Protein AF-A0A1L9C6J4-F1 (afdb_monomer_lite)

Secondary structure (DSSP, 8-state):
---HHHHHHHHHHHSSB-HHHHHHHHHHHHHHTT-PPPPHHHHHHHHHHHHTTTSEEEEEGGGBTT-TT-TT-EEEEE-TT------TTHHHHHHHHT--PPPB-HHHHHHHHHHHHHHHHHHHHHHHHTPPSSPPHHHHHHHHHHHHHHHHHHHHHHHHSSS--HHHHHHHHHHHHHHHHHHH-

Structure (mmCIF, N/CA/C/O backbone):
data_AF-A0A1L9C6J4-F1
#
_entry.id   AF-A0A1L9C6J4-F1
#
loop_
_atom_site.group_PDB
_atom_site.id
_atom_site.type_symbol
_atom_site.label_atom_id
_atom_site.label_alt_id
_atom_site.label_comp_id
_atom_site.label_asym_id
_atom_site.label_entity_id
_atom_site.label_seq_id
_atom_site.pdbx_PDB_ins_code
_atom_site.Cartn_x
_atom_site.Cartn_y
_atom_site.Cartn_z
_atom_site.occupancy
_atom_site.B_iso_or_equiv
_atom_site.auth_seq_id
_atom_site.auth_comp_id
_atom_site.auth_asym_id
_atom_site.auth_atom_id
_atom_site.pdbx_PDB_model_num
ATOM 1 N N . MET A 1 1 ? 14.213 16.978 -9.195 1.00 82.38 1 MET A N 1
ATOM 2 C CA . MET A 1 1 ? 13.751 15.759 -8.505 1.00 82.38 1 MET A CA 1
ATOM 3 C C . MET A 1 1 ? 12.284 15.524 -8.842 1.00 82.38 1 MET A C 1
ATOM 5 O O . MET A 1 1 ? 11.547 16.502 -8.926 1.00 82.38 1 MET A O 1
ATOM 9 N N . ILE A 1 2 ? 11.872 14.273 -9.056 1.00 93.44 2 ILE A N 1
ATOM 10 C CA . ILE A 1 2 ? 10.468 13.928 -9.349 1.00 93.44 2 ILE A CA 1
ATOM 11 C C . ILE A 1 2 ? 9.546 14.173 -8.140 1.00 93.44 2 ILE A C 1
ATOM 13 O O . ILE A 1 2 ? 10.011 14.182 -6.995 1.00 93.44 2 ILE A O 1
ATOM 17 N N . SE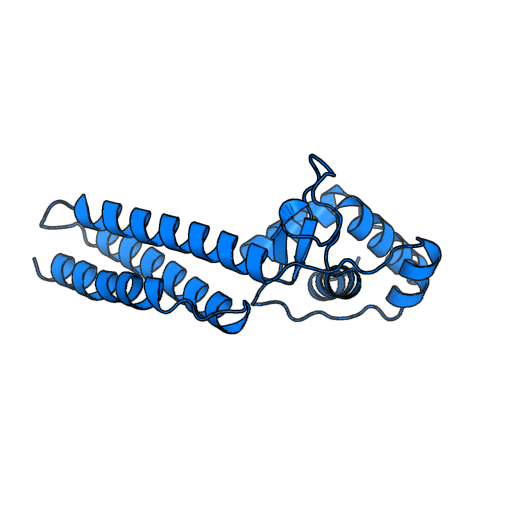R A 1 3 ? 8.249 14.380 -8.380 1.00 95.06 3 SER A N 1
ATOM 18 C CA . SER A 1 3 ? 7.227 14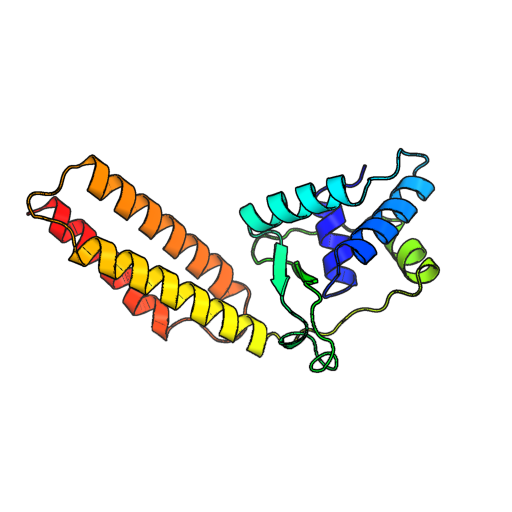.470 -7.321 1.00 95.06 3 SER A CA 1
ATOM 19 C C . SER A 1 3 ? 6.745 13.087 -6.841 1.00 95.06 3 SER A C 1
ATOM 21 O O . SER A 1 3 ? 7.109 12.053 -7.405 1.00 95.06 3 SER A O 1
ATOM 23 N N . ILE A 1 4 ? 5.926 13.044 -5.779 1.00 95.25 4 ILE A N 1
ATOM 24 C CA . ILE A 1 4 ? 5.290 11.790 -5.323 1.00 95.25 4 ILE A CA 1
ATOM 25 C C . ILE A 1 4 ? 4.247 11.326 -6.346 1.00 95.25 4 ILE A C 1
ATOM 27 O O . ILE A 1 4 ? 4.087 10.129 -6.577 1.00 95.25 4 ILE A O 1
ATOM 31 N N . GLU A 1 5 ? 3.555 12.271 -6.970 1.00 96.44 5 GLU A N 1
ATOM 32 C CA . GLU A 1 5 ? 2.566 12.032 -8.011 1.00 96.44 5 GLU A CA 1
ATOM 33 C C . GLU A 1 5 ? 3.237 11.436 -9.260 1.00 96.44 5 GLU A C 1
ATOM 35 O O . GLU A 1 5 ? 2.757 10.436 -9.792 1.00 96.44 5 GLU A O 1
ATOM 40 N N . GLU A 1 6 ? 4.403 11.960 -9.658 1.00 97.44 6 GLU A N 1
ATOM 41 C CA . GLU A 1 6 ? 5.230 11.404 -10.738 1.00 97.44 6 GLU A CA 1
ATOM 42 C C . GLU A 1 6 ? 5.785 10.015 -10.401 1.00 97.44 6 GLU A C 1
ATOM 44 O O . GLU A 1 6 ? 5.754 9.111 -11.237 1.00 97.44 6 GLU A O 1
ATOM 49 N N . LEU A 1 7 ? 6.250 9.812 -9.163 1.00 97.56 7 LEU A N 1
ATOM 50 C CA . LEU A 1 7 ? 6.681 8.500 -8.673 1.00 97.56 7 LEU A CA 1
ATOM 51 C C . LEU A 1 7 ? 5.535 7.477 -8.716 1.00 97.56 7 LEU A C 1
ATOM 53 O O . LEU A 1 7 ? 5.741 6.327 -9.103 1.00 97.56 7 LEU A O 1
ATOM 57 N N . SER A 1 8 ? 4.318 7.906 -8.380 1.00 97.19 8 SER A N 1
ATOM 58 C CA . SER A 1 8 ? 3.117 7.072 -8.476 1.00 97.19 8 SER A CA 1
ATOM 59 C C . SER A 1 8 ? 2.801 6.723 -9.934 1.00 97.19 8 SER A C 1
ATOM 61 O O . SER A 1 8 ? 2.463 5.579 -10.221 1.00 97.19 8 SER A O 1
ATOM 63 N N . GLY A 1 9 ? 2.984 7.659 -10.874 1.00 97.69 9 GLY A N 1
ATOM 64 C CA . GLY A 1 9 ? 2.831 7.393 -12.308 1.00 97.69 9 GLY A CA 1
ATOM 65 C C . GLY A 1 9 ? 3.848 6.395 -12.864 1.00 97.69 9 GLY A C 1
ATOM 66 O O . GLY A 1 9 ? 3.479 5.543 -13.670 1.00 97.69 9 GLY A O 1
ATOM 67 N N . ILE A 1 10 ? 5.104 6.434 -12.399 1.00 97.94 10 ILE A N 1
ATOM 68 C CA . ILE A 1 10 ? 6.114 5.411 -12.732 1.00 97.94 10 ILE A CA 1
ATOM 69 C C . ILE A 1 10 ? 5.611 4.021 -12.319 1.00 97.94 10 ILE A C 1
ATOM 71 O O . ILE A 1 10 ? 5.619 3.083 -13.118 1.00 97.94 10 ILE A O 1
ATOM 75 N N . ILE A 1 11 ? 5.156 3.897 -11.070 1.00 98.06 11 ILE A N 1
ATOM 76 C CA . ILE A 1 11 ? 4.690 2.629 -10.501 1.00 98.06 11 ILE A CA 1
ATOM 77 C C . ILE A 1 11 ? 3.431 2.132 -11.217 1.00 98.06 11 ILE A C 1
ATOM 79 O O . ILE A 1 11 ? 3.337 0.941 -11.503 1.00 98.06 11 ILE A O 1
ATOM 83 N N . ASP A 1 12 ? 2.499 3.021 -11.559 1.00 97.50 12 ASP A N 1
ATOM 84 C CA . ASP A 1 12 ? 1.269 2.658 -12.270 1.00 97.50 12 ASP A CA 1
ATOM 85 C C . ASP A 1 12 ? 1.535 2.059 -13.656 1.00 97.50 12 ASP A C 1
ATOM 87 O O . ASP A 1 12 ? 0.984 1.014 -14.025 1.00 97.50 12 ASP A O 1
ATOM 91 N N . VAL A 1 13 ? 2.435 2.685 -14.424 1.00 97.56 13 VAL A N 1
ATOM 92 C CA . VAL A 1 13 ? 2.795 2.186 -15.758 1.00 97.56 13 VAL A CA 1
ATOM 93 C C . VAL A 1 13 ? 3.482 0.827 -15.656 1.00 97.56 13 VAL A C 1
ATOM 95 O O . VAL A 1 13 ? 3.174 -0.073 -16.439 1.00 97.56 13 VAL A O 1
ATOM 98 N N . LEU A 1 14 ? 4.348 0.646 -14.658 1.00 97.44 14 LEU A N 1
ATOM 99 C CA . LEU A 1 14 ? 4.993 -0.635 -14.375 1.00 97.44 14 LEU A CA 1
ATOM 100 C C . LEU A 1 14 ? 4.041 -1.667 -13.756 1.00 97.44 14 LEU A C 1
ATOM 102 O O . LEU A 1 14 ? 4.359 -2.854 -13.752 1.00 97.44 14 LEU A O 1
ATOM 106 N N . GLY A 1 15 ? 2.882 -1.258 -13.238 1.00 96.88 15 GLY A N 1
ATOM 107 C CA . GLY A 1 15 ? 1.929 -2.089 -12.497 1.00 96.88 15 GLY A CA 1
ATOM 108 C C . GLY A 1 15 ? 2.416 -2.468 -11.095 1.00 96.88 15 GLY A C 1
ATOM 109 O O . GLY A 1 15 ? 1.692 -2.297 -10.121 1.00 96.88 15 GLY A O 1
ATOM 110 N N . ALA A 1 16 ? 3.651 -2.955 -10.989 1.00 96.75 16 ALA A N 1
ATOM 111 C CA . ALA A 1 16 ? 4.370 -3.192 -9.746 1.00 96.75 16 ALA A CA 1
ATOM 112 C C . ALA A 1 16 ? 5.854 -2.918 -9.973 1.00 96.75 16 ALA A C 1
ATOM 114 O O . ALA A 1 16 ? 6.416 -3.401 -10.957 1.00 96.75 16 ALA A O 1
ATOM 115 N N . ALA A 1 17 ? 6.506 -2.195 -9.065 1.00 97.06 17 ALA A N 1
ATOM 116 C CA . ALA A 1 17 ? 7.904 -1.808 -9.230 1.00 97.06 17 ALA A CA 1
ATOM 117 C C . ALA A 1 17 ? 8.719 -2.010 -7.951 1.00 97.06 17 ALA A C 1
ATOM 119 O O . ALA A 1 17 ? 8.265 -1.716 -6.848 1.00 97.06 17 ALA A O 1
ATOM 120 N N . THR A 1 18 ? 9.943 -2.503 -8.103 1.00 96.31 18 THR A N 1
ATOM 121 C CA . THR A 1 18 ? 10.928 -2.537 -7.016 1.00 96.31 18 THR A CA 1
ATOM 122 C C . THR A 1 18 ? 11.524 -1.150 -6.786 1.00 96.31 18 THR A C 1
ATOM 124 O O . THR A 1 18 ? 11.512 -0.297 -7.675 1.00 96.31 18 THR A O 1
ATOM 127 N N . ILE A 1 19 ? 12.130 -0.936 -5.615 1.00 96.88 19 ILE A N 1
ATOM 128 C CA . ILE A 1 19 ? 12.825 0.323 -5.311 1.00 96.88 19 ILE A CA 1
ATOM 129 C C . ILE A 1 19 ? 13.896 0.677 -6.353 1.00 96.88 19 ILE A C 1
ATOM 131 O O . ILE A 1 19 ? 14.039 1.835 -6.748 1.00 96.88 19 ILE A O 1
ATOM 135 N N . HIS A 1 20 ? 14.610 -0.338 -6.835 1.00 96.50 20 HIS A N 1
ATOM 136 C CA . HIS A 1 20 ? 15.667 -0.187 -7.820 1.00 96.50 20 HIS A CA 1
ATOM 137 C C . HIS A 1 20 ? 15.118 0.289 -9.170 1.00 96.50 20 HIS A C 1
ATOM 139 O O . HIS A 1 20 ? 15.630 1.246 -9.739 1.00 96.50 20 HIS A O 1
ATOM 145 N N . GLU A 1 21 ? 14.033 -0.319 -9.653 1.00 97.38 21 GLU A N 1
ATOM 146 C CA . GLU A 1 21 ? 13.401 0.066 -10.922 1.00 97.38 21 GLU A CA 1
ATOM 147 C C . GLU A 1 21 ? 12.833 1.484 -10.877 1.00 97.38 21 GLU A C 1
ATOM 149 O O . GLU A 1 21 ? 13.014 2.247 -11.827 1.00 97.38 21 GLU A O 1
ATOM 154 N N . ILE A 1 22 ? 12.198 1.859 -9.760 1.00 97.75 22 ILE A N 1
ATOM 155 C CA . ILE A 1 22 ? 11.699 3.224 -9.553 1.00 97.75 22 ILE A CA 1
ATOM 156 C C . ILE A 1 22 ? 12.872 4.204 -9.583 1.00 97.75 22 ILE A C 1
ATOM 158 O O . ILE A 1 22 ? 12.794 5.235 -10.245 1.00 97.75 22 ILE A O 1
ATOM 162 N N . THR A 1 23 ? 13.978 3.860 -8.917 1.00 98.06 23 THR A N 1
ATOM 163 C CA . THR A 1 23 ? 15.181 4.695 -8.858 1.00 98.06 23 THR A CA 1
ATOM 164 C C . THR A 1 23 ? 15.805 4.877 -10.234 1.00 98.06 23 THR A C 1
ATOM 166 O O . THR A 1 23 ? 16.018 6.012 -10.646 1.00 98.06 23 THR A O 1
ATOM 169 N N . CYS A 1 24 ? 16.048 3.797 -10.979 1.00 98.06 24 CYS A N 1
ATOM 170 C CA . CYS A 1 24 ? 16.600 3.886 -12.331 1.00 98.06 24 CYS A CA 1
ATOM 171 C C . CYS A 1 24 ? 15.693 4.704 -13.257 1.00 98.06 24 CYS A C 1
ATOM 173 O O . CYS A 1 24 ? 16.176 5.583 -13.965 1.00 98.06 24 CYS A O 1
ATOM 175 N N . THR A 1 25 ? 14.377 4.487 -13.201 1.00 98.19 25 THR A N 1
ATOM 176 C CA . THR A 1 25 ? 13.424 5.248 -14.024 1.00 98.19 25 THR A CA 1
ATOM 177 C C . THR A 1 25 ? 13.424 6.731 -13.650 1.00 98.19 25 THR A C 1
ATOM 179 O O . THR A 1 25 ? 13.480 7.596 -14.524 1.00 98.19 25 THR A O 1
ATOM 182 N N . ALA A 1 26 ? 13.420 7.044 -12.352 1.00 97.88 26 ALA A N 1
ATOM 183 C CA . ALA A 1 26 ? 13.490 8.414 -11.856 1.00 97.88 26 ALA A CA 1
ATOM 184 C C . ALA A 1 26 ? 14.786 9.115 -12.285 1.00 97.88 26 ALA A C 1
ATOM 186 O O . ALA A 1 26 ? 14.744 10.287 -12.654 1.00 97.88 26 ALA A O 1
ATOM 187 N N . GLN A 1 27 ? 15.915 8.399 -12.272 1.00 97.81 27 GLN A N 1
ATOM 188 C CA . GLN A 1 27 ? 17.208 8.910 -12.721 1.00 97.81 27 GLN A CA 1
ATOM 189 C C . GLN A 1 27 ? 17.178 9.286 -14.203 1.00 97.81 27 GLN A C 1
ATOM 191 O O . GLN A 1 27 ? 17.536 10.416 -14.531 1.00 97.81 27 GLN A O 1
ATOM 196 N N . GLU A 1 28 ? 16.676 8.410 -15.077 1.00 97.88 28 GLU A N 1
ATOM 197 C CA . GLU A 1 28 ? 16.535 8.709 -16.511 1.00 97.88 28 GLU A CA 1
ATOM 198 C C . GLU A 1 28 ? 15.643 9.934 -16.765 1.00 97.88 28 GLU A C 1
ATOM 200 O O . GLU A 1 28 ? 16.007 10.819 -17.542 1.00 97.88 28 GLU A O 1
ATOM 205 N N . ILE A 1 29 ? 14.525 10.058 -16.040 1.00 97.56 29 ILE A N 1
ATOM 206 C CA . ILE A 1 29 ? 13.654 11.242 -16.119 1.00 97.56 29 ILE A CA 1
ATOM 207 C C . ILE A 1 29 ? 14.408 12.508 -15.689 1.00 97.56 29 ILE A C 1
ATOM 209 O O . ILE A 1 29 ? 14.351 13.529 -16.374 1.00 97.56 29 ILE A O 1
ATOM 213 N N . THR A 1 30 ? 15.133 12.473 -14.568 1.00 96.38 30 THR A N 1
ATOM 214 C CA . THR A 1 30 ? 15.898 13.643 -14.105 1.00 96.38 30 THR A CA 1
ATOM 215 C C . THR A 1 30 ? 17.061 13.999 -15.027 1.00 96.38 30 THR A C 1
ATOM 217 O O . THR A 1 30 ? 17.304 15.185 -15.243 1.00 96.38 30 THR A O 1
ATOM 220 N N . TYR A 1 31 ? 17.720 13.014 -15.645 1.00 95.69 31 TYR A N 1
ATOM 221 C CA . TYR A 1 31 ? 18.760 13.263 -16.642 1.00 95.69 31 TYR A CA 1
ATOM 222 C C . TYR A 1 31 ? 18.197 13.945 -17.888 1.00 95.69 31 TYR A C 1
ATOM 224 O O . TYR A 1 31 ? 18.791 14.904 -18.378 1.00 95.69 31 TYR A O 1
ATOM 232 N N . ALA A 1 32 ? 17.029 13.515 -18.372 1.00 95.62 32 ALA A N 1
ATOM 233 C CA . ALA A 1 32 ? 16.353 14.162 -19.495 1.00 95.62 32 ALA A CA 1
ATOM 234 C C . ALA A 1 32 ? 15.965 15.626 -19.198 1.00 95.62 32 ALA A C 1
ATOM 236 O O . ALA A 1 32 ? 15.870 16.444 -20.116 1.00 95.62 32 ALA A O 1
ATOM 237 N N . ARG A 1 33 ? 15.793 15.968 -17.915 1.00 95.94 33 ARG A N 1
ATOM 238 C CA . ARG A 1 33 ? 15.471 17.316 -17.422 1.00 95.94 33 ARG A CA 1
ATOM 239 C C . ARG A 1 33 ? 16.695 18.172 -17.074 1.00 95.94 33 ARG A C 1
ATOM 241 O O . ARG A 1 33 ? 16.502 19.317 -16.671 1.00 95.94 33 ARG A O 1
ATOM 248 N N . ASP A 1 34 ? 17.915 17.653 -17.244 1.00 94.25 34 ASP A N 1
ATOM 249 C CA . ASP A 1 34 ? 19.171 18.300 -16.819 1.00 94.25 34 ASP A CA 1
ATOM 250 C C . ASP A 1 34 ? 19.155 18.684 -15.321 1.00 94.25 34 ASP A C 1
ATOM 252 O O . ASP A 1 34 ? 19.569 19.773 -14.923 1.00 94.25 34 ASP A O 1
ATOM 256 N N . ASP A 1 35 ? 18.611 17.788 -14.489 1.00 94.38 35 ASP A N 1
ATOM 257 C CA . ASP A 1 35 ? 18.441 17.958 -13.041 1.00 94.38 35 ASP A CA 1
ATOM 258 C C . ASP A 1 35 ? 19.257 16.916 -12.249 1.00 94.38 35 ASP A C 1
ATOM 260 O O . ASP A 1 35 ? 19.759 15.935 -12.801 1.00 94.38 35 ASP A O 1
ATOM 264 N N . GLU A 1 36 ? 19.402 17.121 -10.937 1.00 94.25 36 GLU A N 1
ATOM 265 C CA . GLU A 1 36 ? 20.138 16.204 -10.065 1.00 94.25 36 GLU A CA 1
ATOM 266 C C . GLU A 1 36 ? 19.382 14.868 -9.902 1.00 94.25 36 GLU A C 1
ATOM 268 O O . GLU A 1 36 ? 18.212 14.866 -9.488 1.00 94.25 36 GLU A O 1
ATOM 273 N N . PRO A 1 37 ? 20.026 13.725 -10.216 1.00 95.06 37 PRO A N 1
ATOM 274 C CA . PRO A 1 37 ? 19.399 12.417 -10.106 1.00 95.06 37 PRO A CA 1
ATOM 275 C C . PRO A 1 37 ? 19.197 12.006 -8.641 1.00 95.06 37 PRO A C 1
ATOM 277 O O . PRO A 1 37 ? 20.122 12.148 -7.837 1.00 95.06 37 PRO A O 1
ATOM 280 N N . PRO A 1 38 ? 18.027 11.449 -8.277 1.00 96.50 38 PRO A N 1
ATOM 281 C CA . PRO A 1 38 ? 17.781 10.988 -6.920 1.00 96.50 38 PRO A CA 1
ATOM 282 C C . PRO A 1 38 ? 18.612 9.741 -6.604 1.00 96.50 38 PRO A C 1
ATOM 284 O O . PRO A 1 38 ? 18.917 8.914 -7.475 1.00 96.50 38 PRO A O 1
ATOM 287 N N . THR A 1 39 ? 18.945 9.583 -5.327 1.00 97.12 39 THR A N 1
ATOM 288 C CA . THR A 1 39 ? 19.520 8.338 -4.815 1.00 97.12 39 THR A CA 1
ATOM 289 C C . THR A 1 39 ? 18.422 7.329 -4.482 1.00 97.12 39 THR A C 1
ATOM 291 O O . THR A 1 39 ? 17.257 7.685 -4.305 1.00 97.12 39 THR A O 1
ATOM 294 N N . GLU A 1 40 ? 18.793 6.057 -4.334 1.00 96.88 40 GLU A N 1
ATOM 295 C CA . GLU A 1 40 ? 17.859 5.014 -3.887 1.00 96.88 40 GLU A CA 1
ATOM 296 C C . GLU A 1 40 ? 17.283 5.318 -2.490 1.00 96.88 40 GLU A C 1
ATOM 298 O O . GLU A 1 40 ? 16.117 5.041 -2.222 1.00 96.88 40 GLU A O 1
ATOM 303 N N . GLU A 1 41 ? 18.066 5.960 -1.614 1.00 97.44 41 GLU A N 1
ATOM 304 C CA . GLU A 1 41 ? 17.607 6.384 -0.286 1.00 97.44 41 GLU A CA 1
ATOM 305 C C . GLU A 1 41 ? 16.536 7.485 -0.372 1.00 97.44 41 GLU A C 1
ATOM 307 O O . GLU A 1 41 ? 15.581 7.481 0.409 1.00 97.44 41 GLU A O 1
ATOM 312 N N . ASP A 1 42 ? 16.664 8.414 -1.324 1.00 97.12 42 ASP A N 1
ATOM 313 C CA . ASP A 1 42 ? 15.662 9.462 -1.546 1.00 97.12 42 A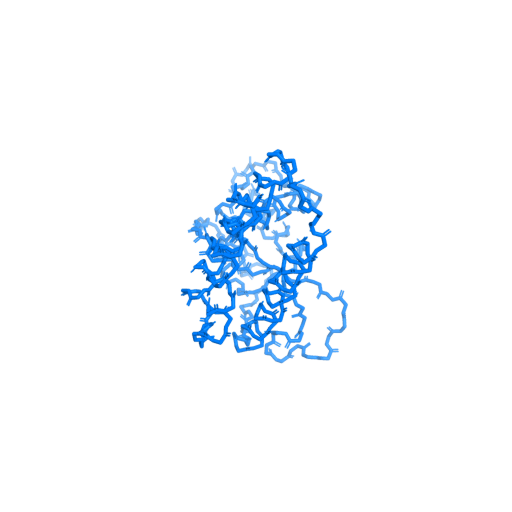SP A CA 1
ATOM 314 C C . ASP A 1 42 ? 14.339 8.856 -2.020 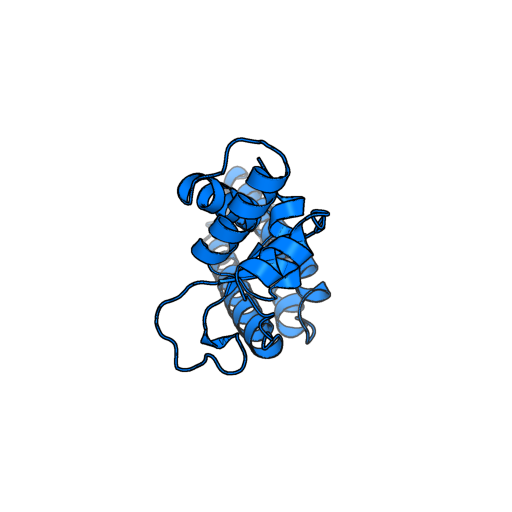1.00 97.12 42 ASP A C 1
ATOM 316 O O . ASP A 1 42 ? 13.280 9.167 -1.468 1.00 97.12 42 ASP A O 1
ATOM 320 N N . ILE A 1 43 ? 14.404 7.933 -2.985 1.00 97.88 43 ILE A N 1
ATOM 321 C CA . ILE A 1 43 ? 13.228 7.223 -3.499 1.00 97.88 43 ILE A CA 1
ATOM 322 C C . ILE A 1 43 ? 12.587 6.371 -2.403 1.00 97.88 43 ILE A C 1
ATOM 324 O O . ILE A 1 43 ? 11.365 6.386 -2.267 1.00 97.88 43 ILE A O 1
ATOM 328 N N . LEU A 1 44 ? 13.378 5.694 -1.564 1.00 96.69 44 LEU A N 1
ATOM 329 C CA . LEU A 1 44 ? 12.840 4.876 -0.476 1.00 96.69 44 LEU A CA 1
ATOM 330 C C . LEU A 1 44 ? 12.033 5.733 0.503 1.00 96.69 44 LEU A C 1
ATOM 332 O O . LEU A 1 44 ? 10.897 5.390 0.825 1.00 96.69 44 LEU A O 1
ATOM 336 N N . LYS A 1 45 ? 12.562 6.896 0.899 1.00 96.94 45 LYS A N 1
ATOM 337 C CA . LYS A 1 45 ? 11.842 7.852 1.756 1.00 96.94 45 LYS A CA 1
ATOM 338 C C . LYS A 1 45 ? 10.563 8.370 1.099 1.00 96.94 45 LYS A C 1
ATOM 340 O O . LYS A 1 45 ? 9.563 8.586 1.788 1.00 96.94 45 LYS A O 1
ATOM 345 N N . MET A 1 46 ? 10.577 8.593 -0.217 1.00 97.00 46 MET A N 1
ATOM 346 C CA . MET A 1 46 ? 9.376 8.986 -0.959 1.00 97.00 46 MET A CA 1
ATOM 347 C C . MET A 1 46 ? 8.322 7.878 -0.940 1.00 97.00 46 MET A C 1
ATOM 349 O O . MET A 1 46 ? 7.165 8.165 -0.631 1.00 97.00 46 MET A O 1
ATOM 353 N N . CYS A 1 47 ? 8.720 6.628 -1.187 1.00 97.00 47 CYS A N 1
ATOM 354 C CA . CYS A 1 47 ? 7.830 5.474 -1.124 1.00 97.00 47 CYS A CA 1
ATOM 355 C C . CYS A 1 47 ? 7.256 5.269 0.284 1.00 97.00 47 CYS A C 1
ATOM 357 O O . CYS A 1 47 ? 6.047 5.125 0.428 1.00 97.00 47 CYS A O 1
ATOM 359 N N . GLU A 1 48 ? 8.077 5.335 1.335 1.00 95.81 48 GLU A N 1
ATOM 360 C CA . GLU A 1 48 ? 7.619 5.221 2.729 1.00 95.81 48 GLU A CA 1
ATOM 361 C C . GLU A 1 48 ? 6.576 6.292 3.079 1.00 95.81 48 GLU A C 1
ATOM 363 O O . GLU A 1 48 ? 5.531 5.993 3.662 1.00 95.81 48 GLU A O 1
ATOM 368 N N . LYS A 1 49 ? 6.825 7.543 2.670 1.00 95.12 49 LYS A N 1
ATOM 369 C CA . LYS A 1 49 ? 5.890 8.658 2.864 1.00 95.12 49 LYS A CA 1
ATOM 370 C C . LYS A 1 49 ? 4.599 8.491 2.057 1.00 95.12 49 LYS A C 1
ATOM 372 O O . LYS A 1 49 ? 3.536 8.919 2.508 1.00 95.12 49 LYS A O 1
ATOM 377 N N . ALA A 1 50 ? 4.679 7.916 0.862 1.00 95.44 50 ALA A N 1
ATOM 378 C CA . ALA A 1 50 ? 3.511 7.634 0.037 1.00 95.44 50 ALA A CA 1
ATOM 379 C C . ALA A 1 50 ? 2.681 6.479 0.628 1.00 95.44 50 ALA A C 1
ATOM 381 O O . ALA A 1 50 ? 1.461 6.601 0.732 1.00 95.44 50 ALA A O 1
ATOM 382 N N . CYS A 1 51 ? 3.330 5.427 1.136 1.00 94.25 51 CYS A N 1
ATOM 383 C CA . CYS A 1 51 ? 2.683 4.329 1.855 1.00 94.25 51 CYS A CA 1
ATOM 384 C C . CYS A 1 51 ? 1.982 4.800 3.135 1.00 94.25 51 CYS A C 1
ATOM 386 O O . CYS A 1 51 ? 0.866 4.373 3.416 1.00 94.25 51 CYS A O 1
ATOM 388 N N . SER A 1 52 ? 2.576 5.727 3.898 1.00 90.81 52 SER A N 1
ATOM 389 C CA . SER A 1 52 ? 1.928 6.266 5.107 1.00 90.81 52 SER A CA 1
ATOM 390 C C . SER A 1 52 ? 0.665 7.085 4.816 1.00 90.81 52 SER A C 1
ATOM 392 O O . SER A 1 52 ? -0.064 7.431 5.740 1.00 90.81 52 SER A O 1
ATOM 394 N N . ARG A 1 53 ? 0.447 7.455 3.551 1.00 88.88 53 ARG A N 1
ATOM 395 C CA . ARG A 1 53 ? -0.710 8.218 3.067 1.00 88.88 53 ARG A CA 1
ATOM 396 C C . ARG A 1 53 ? -1.581 7.403 2.108 1.00 88.88 53 ARG A C 1
ATOM 398 O O . ARG A 1 53 ? -2.366 8.002 1.392 1.00 88.88 53 ARG A O 1
ATOM 405 N N . HIS A 1 54 ? -1.379 6.085 2.038 1.00 89.38 54 HIS A N 1
ATOM 406 C CA . HIS A 1 54 ? -2.107 5.174 1.148 1.00 89.38 54 HIS A CA 1
ATOM 407 C C . HIS A 1 54 ? -2.062 5.536 -0.350 1.00 89.38 54 HIS A C 1
ATOM 409 O O . HIS A 1 54 ? -2.875 5.060 -1.138 1.00 89.38 54 HIS A O 1
ATOM 415 N N . PHE A 1 55 ? -1.066 6.323 -0.775 1.00 93.81 55 PHE A N 1
ATOM 416 C CA . PHE A 1 55 ? -0.800 6.586 -2.195 1.00 93.81 55 PHE A CA 1
ATOM 417 C C . PHE A 1 55 ? -0.108 5.398 -2.857 1.00 93.81 55 PHE A C 1
ATOM 419 O O . PHE A 1 55 ? -0.260 5.175 -4.052 1.00 93.81 55 PHE A O 1
ATOM 426 N N . LEU A 1 56 ? 0.648 4.631 -2.076 1.00 96.06 56 LEU A N 1
ATOM 427 C CA . LEU A 1 56 ? 1.265 3.384 -2.498 1.00 96.06 56 LEU A CA 1
ATOM 428 C C . LEU A 1 56 ? 0.958 2.293 -1.491 1.00 96.06 56 LEU A C 1
ATOM 430 O O . LEU A 1 56 ? 0.712 2.556 -0.314 1.00 96.06 56 LEU A O 1
ATOM 434 N N . GLU A 1 57 ? 1.045 1.060 -1.957 1.00 94.69 57 GLU A N 1
ATOM 435 C CA . GLU A 1 57 ? 0.980 -0.121 -1.118 1.00 94.69 57 GLU A CA 1
ATOM 436 C C . GLU A 1 57 ? 2.093 -1.097 -1.487 1.00 94.69 57 GLU A C 1
ATOM 438 O O . GLU A 1 57 ? 2.535 -1.169 -2.632 1.00 94.69 57 GLU A O 1
ATOM 443 N N . ASN A 1 58 ? 2.533 -1.875 -0.500 1.00 94.56 58 ASN A N 1
ATOM 444 C CA . ASN A 1 58 ? 3.535 -2.913 -0.713 1.00 94.56 58 ASN A CA 1
ATOM 445 C C . ASN A 1 58 ? 2.861 -4.232 -1.069 1.00 94.56 58 ASN A C 1
ATOM 447 O O . ASN A 1 58 ? 1.940 -4.659 -0.369 1.00 94.56 58 ASN A O 1
ATOM 451 N N . VAL A 1 59 ? 3.385 -4.935 -2.064 1.00 93.56 59 VAL A N 1
ATOM 452 C CA . VAL A 1 59 ? 3.046 -6.320 -2.400 1.00 93.56 59 VAL A CA 1
ATOM 453 C C . VAL A 1 59 ? 4.304 -7.175 -2.484 1.00 93.56 59 VAL A C 1
ATOM 455 O O . VAL A 1 59 ? 5.427 -6.670 -2.488 1.00 93.56 59 VAL A O 1
ATOM 458 N N . THR A 1 60 ? 4.122 -8.487 -2.488 1.00 92.69 60 THR A N 1
ATOM 459 C CA . THR A 1 60 ? 5.197 -9.443 -2.735 1.00 92.69 60 THR A CA 1
ATOM 460 C C . THR A 1 60 ? 5.021 -10.059 -4.120 1.00 92.69 60 THR A C 1
ATOM 462 O O . THR A 1 60 ? 4.049 -9.797 -4.830 1.00 92.69 60 THR A O 1
ATOM 465 N N . CYS A 1 61 ? 5.968 -10.901 -4.512 1.00 92.56 61 CYS A N 1
ATOM 466 C CA . CYS A 1 61 ? 5.887 -11.680 -5.739 1.00 92.56 61 CYS A CA 1
ATOM 467 C C . CYS A 1 61 ? 4.646 -12.592 -5.806 1.00 92.56 61 CYS A C 1
ATOM 469 O O . CYS A 1 61 ? 4.197 -12.917 -6.902 1.00 92.56 61 CYS A O 1
ATOM 471 N N . GLU A 1 62 ? 4.066 -12.987 -4.664 1.00 92.19 62 GLU A N 1
ATOM 472 C CA . GLU A 1 62 ? 2.888 -13.860 -4.625 1.00 92.19 62 GLU A CA 1
ATOM 473 C C . GLU A 1 62 ? 1.657 -13.205 -5.266 1.00 92.19 62 GLU A C 1
ATOM 475 O O . GLU A 1 62 ? 0.806 -13.909 -5.820 1.00 92.19 62 GLU A O 1
ATOM 480 N N . GLU A 1 63 ? 1.565 -11.874 -5.205 1.00 93.38 63 GLU A N 1
ATOM 481 C CA . GLU A 1 63 ? 0.482 -11.071 -5.776 1.00 93.38 63 GLU A CA 1
ATOM 482 C C . GLU A 1 63 ? 0.734 -10.632 -7.230 1.00 93.38 63 GLU A C 1
ATOM 484 O O . GLU A 1 63 ? -0.110 -9.954 -7.815 1.00 93.38 63 GLU A O 1
ATOM 489 N N . ILE A 1 64 ? 1.859 -11.024 -7.831 1.00 94.25 64 ILE A N 1
ATOM 490 C CA . ILE A 1 64 ? 2.208 -10.694 -9.216 1.00 94.25 64 ILE A CA 1
ATOM 491 C C . ILE A 1 64 ? 2.114 -11.959 -10.073 1.00 94.25 64 ILE A C 1
ATOM 493 O O . ILE A 1 64 ? 2.724 -12.987 -9.770 1.00 94.25 64 ILE A O 1
ATOM 497 N N . ILE A 1 65 ? 1.352 -11.887 -11.163 1.00 93.44 65 ILE A N 1
ATOM 498 C CA . ILE A 1 65 ? 1.105 -13.030 -12.045 1.00 93.44 65 ILE A CA 1
ATOM 499 C C . ILE A 1 65 ? 2.417 -13.470 -12.705 1.00 93.44 65 ILE A C 1
ATOM 501 O O . ILE A 1 65 ? 3.108 -12.677 -13.343 1.00 93.44 65 ILE A O 1
ATOM 505 N N . GLY A 1 66 ? 2.752 -14.757 -12.566 1.00 91.00 66 GLY A N 1
ATOM 506 C CA . GLY A 1 66 ? 3.942 -15.352 -13.180 1.00 91.00 66 GLY A CA 1
ATOM 507 C C . GLY A 1 66 ? 5.247 -15.129 -12.411 1.00 91.00 66 GLY A C 1
ATOM 508 O O . GLY A 1 66 ? 6.309 -15.511 -12.909 1.00 91.00 66 GLY A O 1
ATOM 509 N N . MET A 1 67 ? 5.192 -14.541 -11.211 1.00 89.06 67 MET A N 1
ATOM 510 C CA . MET A 1 67 ? 6.359 -14.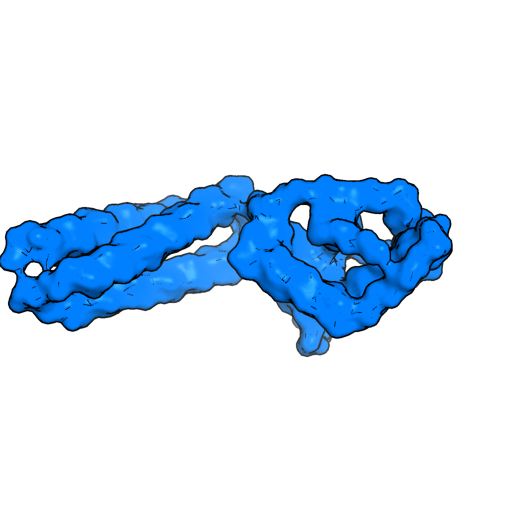305 -10.351 1.00 89.06 67 MET A CA 1
ATOM 511 C C . MET A 1 67 ? 6.341 -15.129 -9.056 1.00 89.06 67 MET A C 1
ATOM 513 O O . MET A 1 67 ? 7.173 -14.914 -8.179 1.00 89.06 67 MET A O 1
ATOM 517 N N . GLU A 1 68 ? 5.464 -16.128 -8.931 1.00 79.25 68 GLU A N 1
ATOM 518 C CA . GLU A 1 68 ? 5.199 -16.822 -7.660 1.00 79.25 68 GLU A CA 1
ATOM 519 C C . GLU A 1 68 ? 6.410 -17.590 -7.092 1.00 79.25 68 GLU A C 1
ATOM 521 O O . GLU A 1 68 ? 6.412 -17.965 -5.925 1.00 79.25 68 GLU A O 1
ATOM 526 N N . ASN A 1 69 ? 7.445 -17.833 -7.904 1.00 74.81 69 ASN A N 1
ATOM 527 C CA . ASN A 1 69 ? 8.671 -18.534 -7.501 1.00 74.81 69 ASN A CA 1
ATOM 528 C C . ASN A 1 69 ? 9.875 -17.593 -7.297 1.00 74.81 69 ASN A C 1
ATOM 530 O O . ASN A 1 69 ? 11.003 -18.061 -7.127 1.00 74.81 69 ASN A O 1
ATOM 534 N N . THR A 1 70 ? 9.674 -16.277 -7.373 1.00 76.50 70 THR A N 1
ATOM 535 C CA . THR A 1 70 ? 10.737 -15.279 -7.218 1.00 76.50 70 THR A CA 1
ATOM 536 C C . THR A 1 70 ? 10.814 -14.838 -5.761 1.00 76.50 70 THR A C 1
ATOM 538 O O . THR A 1 70 ? 10.061 -13.976 -5.330 1.00 76.50 70 THR A O 1
ATOM 541 N N . GLU A 1 71 ? 11.704 -15.432 -4.970 1.00 72.50 71 GLU A N 1
ATOM 542 C CA . GLU A 1 71 ? 11.794 -15.110 -3.541 1.00 72.50 71 GLU A CA 1
ATOM 543 C C . GLU A 1 71 ? 12.376 -13.709 -3.270 1.00 72.50 71 GLU A C 1
ATOM 545 O O . GLU A 1 71 ? 13.357 -13.290 -3.884 1.00 72.50 71 GLU A O 1
ATOM 550 N N . GLY A 1 72 ? 11.817 -13.028 -2.263 1.00 71.50 72 GLY A N 1
ATOM 551 C CA . GLY A 1 72 ? 12.533 -12.014 -1.479 1.00 71.50 72 GLY A CA 1
ATOM 552 C C . GLY A 1 72 ? 12.476 -10.563 -1.961 1.00 71.50 72 GLY A C 1
ATOM 553 O O . GLY A 1 72 ? 13.077 -9.715 -1.306 1.00 71.50 72 GLY A O 1
ATOM 554 N N . ALA A 1 73 ? 11.771 -10.255 -3.050 1.00 81.25 73 ALA A N 1
ATOM 555 C CA . ALA A 1 73 ? 11.591 -8.875 -3.503 1.00 81.25 73 ALA A CA 1
ATOM 556 C C . ALA A 1 73 ? 10.262 -8.279 -3.006 1.00 81.25 73 ALA A C 1
ATOM 558 O O . ALA A 1 73 ? 9.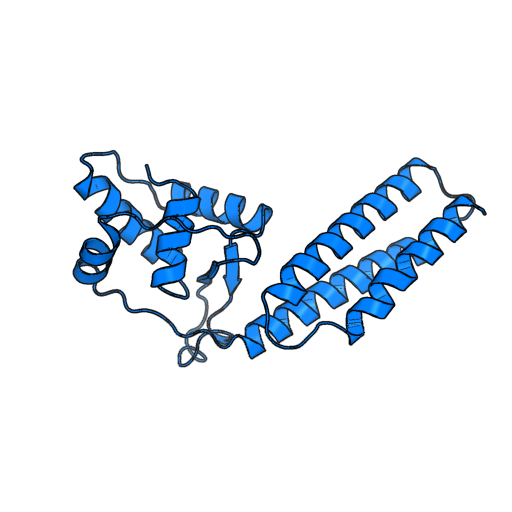200 -8.891 -3.147 1.00 81.25 73 ALA A O 1
ATOM 559 N N . GLU A 1 74 ? 10.335 -7.070 -2.450 1.00 91.12 74 GLU A N 1
ATOM 560 C CA . GLU A 1 74 ? 9.171 -6.221 -2.198 1.00 91.12 74 GLU A CA 1
ATOM 561 C C . GLU A 1 74 ? 8.916 -5.322 -3.408 1.00 91.12 74 GLU A C 1
ATOM 563 O O . GLU A 1 74 ? 9.847 -4.794 -4.026 1.00 91.12 74 GLU A O 1
ATOM 568 N N . TYR A 1 75 ? 7.639 -5.152 -3.732 1.00 95.94 75 TYR A N 1
ATOM 569 C CA . TYR A 1 75 ? 7.183 -4.320 -4.833 1.00 95.94 75 TYR A CA 1
ATOM 570 C C . TYR A 1 75 ? 6.214 -3.269 -4.312 1.00 95.94 75 TYR A C 1
ATOM 572 O O . TYR A 1 75 ? 5.386 -3.551 -3.448 1.00 95.94 75 TYR A O 1
ATOM 580 N N . PHE A 1 76 ? 6.280 -2.080 -4.890 1.00 97.56 76 PHE A N 1
ATOM 581 C CA . PHE A 1 76 ? 5.296 -1.030 -4.699 1.00 97.56 76 PHE A CA 1
ATOM 582 C C . PHE A 1 76 ? 4.260 -1.097 -5.817 1.00 97.56 76 PHE A C 1
ATOM 584 O O . PHE A 1 76 ? 4.608 -1.315 -6.980 1.00 97.56 76 PHE A O 1
ATOM 591 N N . ILE A 1 77 ? 3.000 -0.892 -5.453 1.00 96.94 77 ILE A N 1
ATOM 592 C CA . ILE A 1 77 ? 1.862 -0.711 -6.358 1.00 96.94 77 ILE A CA 1
ATOM 593 C C . ILE A 1 77 ? 1.150 0.592 -6.003 1.00 96.94 77 ILE A C 1
ATOM 595 O O . ILE A 1 77 ? 1.345 1.125 -4.906 1.00 96.94 77 ILE A O 1
ATOM 599 N N . LEU A 1 78 ? 0.300 1.090 -6.901 1.00 95.75 78 LEU A N 1
ATOM 600 C CA . LEU A 1 78 ? -0.602 2.187 -6.557 1.00 95.75 78 LEU A CA 1
ATOM 601 C C . LEU A 1 78 ? -1.509 1.795 -5.391 1.00 95.75 78 LEU A C 1
ATOM 603 O O . LEU A 1 78 ? -2.054 0.696 -5.377 1.00 95.75 78 LEU A O 1
ATOM 607 N N . GLY A 1 79 ? -1.674 2.703 -4.436 1.00 93.75 79 GLY A N 1
ATOM 608 C CA . GLY A 1 79 ? -2.645 2.578 -3.354 1.00 93.75 79 GLY A CA 1
ATOM 609 C C . GLY A 1 79 ? -4.000 3.210 -3.703 1.00 93.75 79 GLY A C 1
ATOM 610 O O . GLY A 1 79 ? -4.145 3.818 -4.767 1.00 93.75 79 GLY A O 1
ATOM 611 N N . PRO A 1 80 ? -4.996 3.079 -2.810 1.00 90.75 80 PRO A N 1
ATOM 612 C CA . PRO A 1 80 ? -6.356 3.574 -3.037 1.00 90.75 80 PRO A CA 1
ATOM 613 C C . PRO A 1 80 ? -6.453 5.102 -3.175 1.00 90.75 80 PRO A C 1
ATOM 615 O O . PRO A 1 80 ? -7.285 5.588 -3.936 1.00 90.75 80 PRO A O 1
ATOM 618 N N . ASP A 1 81 ? -5.566 5.853 -2.517 1.00 91.12 81 ASP A N 1
ATOM 619 C CA . ASP A 1 81 ? -5.581 7.324 -2.520 1.00 91.12 81 ASP A CA 1
ATOM 620 C C . ASP A 1 81 ? -4.668 7.936 -3.592 1.00 91.12 81 ASP A C 1
ATOM 622 O O . ASP A 1 81 ? -4.391 9.141 -3.594 1.00 91.12 81 ASP A O 1
ATOM 626 N N . ALA A 1 82 ? -4.145 7.113 -4.501 1.00 92.00 82 ALA A N 1
ATOM 627 C CA . ALA A 1 82 ? -3.208 7.570 -5.509 1.00 92.00 82 ALA A CA 1
ATOM 628 C C . ALA A 1 82 ? -3.865 8.476 -6.559 1.00 92.00 82 ALA A C 1
ATOM 630 O O . ALA A 1 82 ? -4.917 8.165 -7.120 1.00 92.00 82 ALA A O 1
ATOM 631 N N . PHE A 1 83 ? -3.167 9.554 -6.917 1.00 92.62 83 PHE A N 1
ATOM 632 C CA . PHE A 1 83 ? -3.486 10.373 -8.085 1.00 92.62 83 PHE A CA 1
ATOM 633 C C . PHE A 1 83 ? -2.215 10.559 -8.929 1.00 92.62 83 PHE A C 1
ATOM 635 O O . PHE A 1 83 ? -1.483 11.531 -8.735 1.00 92.62 83 PHE A O 1
ATOM 642 N N . PRO A 1 84 ? -1.878 9.581 -9.790 1.00 96.25 84 PRO A N 1
ATOM 643 C CA . PRO A 1 84 ? -0.612 9.580 -10.511 1.00 96.25 84 PRO A CA 1
ATOM 644 C C . PRO A 1 84 ? -0.531 10.716 -11.537 1.00 96.25 84 PRO A C 1
ATOM 646 O O . PRO A 1 84 ? -1.477 10.982 -12.282 1.00 96.25 84 PRO A O 1
ATOM 649 N N . GLU A 1 85 ? 0.645 11.331 -11.618 1.00 97.50 85 GLU A N 1
ATOM 650 C CA . GLU A 1 85 ? 1.058 12.179 -12.733 1.00 97.50 85 GLU A CA 1
ATOM 651 C C . GLU A 1 85 ? 2.083 11.413 -13.568 1.00 97.50 85 GLU A C 1
ATOM 653 O O . GLU A 1 85 ? 2.935 10.717 -13.028 1.00 97.50 85 GLU A O 1
ATOM 658 N N . TYR A 1 86 ? 2.010 11.518 -14.893 1.00 97.19 86 TYR A N 1
ATOM 659 C CA . TYR A 1 86 ? 2.920 10.793 -15.781 1.00 97.19 86 TYR A CA 1
ATOM 660 C C . TYR A 1 86 ? 3.959 11.766 -16.342 1.00 97.19 86 TYR A C 1
ATOM 662 O O . TYR A 1 86 ? 3.587 12.639 -17.135 1.00 97.19 86 TYR A O 1
ATOM 670 N N . PRO A 1 87 ? 5.245 11.630 -15.962 1.00 96.19 87 PRO A N 1
ATOM 671 C CA . PRO A 1 87 ? 6.335 12.381 -16.570 1.00 96.19 87 PRO A CA 1
ATOM 672 C C . PRO A 1 87 ? 6.296 12.261 -18.093 1.00 96.19 87 PRO A C 1
ATOM 674 O O . PRO A 1 87 ? 6.091 11.171 -18.630 1.00 96.19 87 PRO A O 1
ATOM 677 N N . GLN A 1 88 ? 6.529 13.367 -18.801 1.00 96.31 88 GLN A N 1
ATOM 678 C CA . GLN A 1 88 ? 6.541 13.360 -20.267 1.00 96.31 88 GLN A CA 1
ATOM 679 C C . GLN A 1 88 ? 7.608 12.400 -20.820 1.00 96.31 88 GLN A C 1
ATOM 681 O O . GLN A 1 88 ? 7.421 11.800 -21.875 1.00 96.31 88 GLN A O 1
ATOM 686 N N . GLU A 1 89 ? 8.705 12.244 -20.085 1.00 97.12 89 GLU A N 1
ATOM 687 C CA . GLU A 1 89 ? 9.872 11.435 -20.422 1.00 97.12 89 GLU A CA 1
ATOM 688 C C . GLU A 1 89 ? 9.704 9.952 -20.050 1.00 97.12 89 GLU A C 1
ATOM 690 O O . GLU A 1 89 ? 10.558 9.136 -20.389 1.00 97.12 89 GLU A O 1
ATOM 695 N N . LEU A 1 90 ? 8.613 9.585 -19.360 1.00 97.19 90 LEU A N 1
ATOM 696 C CA . LEU A 1 90 ? 8.443 8.253 -18.776 1.00 97.19 90 LEU A CA 1
ATOM 697 C C . LEU A 1 90 ? 8.510 7.140 -19.826 1.00 97.19 90 LEU A C 1
ATOM 699 O O . LEU A 1 90 ? 9.189 6.144 -19.608 1.00 97.19 90 LEU A O 1
ATOM 703 N N . SER A 1 91 ? 7.834 7.308 -20.966 1.00 96.38 91 SER A N 1
ATOM 704 C CA . SER A 1 91 ? 7.818 6.281 -22.018 1.00 96.38 91 SER A CA 1
ATOM 705 C C . SER A 1 91 ? 9.227 5.981 -22.533 1.00 96.38 91 SER A C 1
ATOM 707 O O . SER A 1 91 ? 9.614 4.820 -22.611 1.00 96.38 91 SER A O 1
ATOM 709 N N . ASP A 1 92 ? 10.005 7.025 -22.829 1.00 97.19 92 ASP A N 1
ATOM 710 C CA . ASP A 1 92 ? 11.364 6.881 -23.357 1.00 97.19 92 ASP A CA 1
ATOM 711 C C . ASP A 1 92 ? 12.309 6.278 -22.303 1.00 97.19 92 ASP A C 1
ATOM 713 O O . ASP A 1 92 ? 13.157 5.446 -22.628 1.00 97.19 92 ASP A O 1
ATOM 717 N N . ALA A 1 93 ? 12.143 6.661 -21.030 1.00 97.25 93 ALA A N 1
ATOM 718 C CA . ALA A 1 93 ? 12.911 6.109 -19.916 1.00 97.25 93 ALA A CA 1
ATOM 719 C C . ALA A 1 93 ? 12.660 4.601 -19.737 1.00 97.25 93 ALA A C 1
ATOM 721 O O . ALA A 1 93 ? 13.608 3.827 -19.592 1.00 97.25 93 ALA A O 1
ATOM 722 N N . LEU A 1 94 ? 11.396 4.167 -19.786 1.00 96.75 94 LEU A N 1
ATOM 723 C CA . LEU A 1 94 ? 11.035 2.752 -19.662 1.00 96.75 94 LEU A CA 1
ATOM 724 C C . LEU A 1 94 ? 11.569 1.918 -20.832 1.00 96.75 94 LEU A C 1
ATOM 726 O O . LEU A 1 94 ? 12.134 0.846 -20.602 1.00 96.75 94 LEU A O 1
ATOM 730 N N . ASP A 1 95 ? 11.461 2.433 -22.060 1.00 96.12 95 ASP A N 1
ATOM 731 C CA . ASP A 1 95 ? 12.000 1.781 -23.258 1.00 96.12 95 ASP A CA 1
ATOM 732 C C . ASP A 1 95 ? 13.527 1.627 -23.180 1.00 96.12 95 ASP A C 1
ATOM 734 O O . ASP A 1 95 ? 14.071 0.579 -23.536 1.00 96.12 95 ASP A O 1
ATOM 738 N N . MET A 1 96 ? 14.233 2.647 -22.680 1.00 96.38 96 MET A N 1
ATOM 739 C CA . MET A 1 96 ? 15.689 2.605 -22.518 1.00 96.38 96 MET A CA 1
ATOM 740 C C . MET A 1 96 ? 16.131 1.561 -21.487 1.00 96.38 96 MET A C 1
ATOM 742 O O . MET A 1 96 ? 17.122 0.860 -21.704 1.00 96.38 96 MET A O 1
ATOM 746 N N . LEU A 1 97 ? 15.396 1.450 -20.379 1.00 97.12 97 LEU A N 1
ATOM 747 C CA . LEU A 1 97 ? 15.676 0.489 -19.311 1.00 97.12 97 LEU A CA 1
ATOM 748 C C . LEU A 1 97 ? 15.174 -0.927 -19.637 1.00 97.12 97 LEU A C 1
ATOM 750 O O . LEU A 1 97 ? 15.548 -1.878 -18.951 1.00 97.12 97 LEU A O 1
ATOM 754 N N . GLY A 1 98 ? 14.353 -1.082 -20.681 1.00 96.81 98 GLY A N 1
ATOM 755 C CA . GLY A 1 98 ? 13.747 -2.357 -21.060 1.00 96.81 98 GLY A CA 1
ATOM 756 C C . GLY A 1 98 ? 12.791 -2.893 -19.994 1.00 96.81 98 GLY A C 1
ATOM 757 O O . GLY A 1 98 ? 12.731 -4.105 -19.782 1.00 96.81 98 GLY A O 1
ATOM 758 N N . LEU A 1 99 ? 12.098 -1.998 -19.283 1.00 96.00 99 LEU A N 1
ATOM 759 C CA . LEU A 1 99 ? 11.154 -2.369 -18.232 1.00 96.00 99 LEU A CA 1
ATOM 760 C C . LEU A 1 99 ? 9.762 -2.598 -18.819 1.00 96.00 99 LEU A C 1
ATOM 762 O O . LEU A 1 99 ? 9.236 -1.772 -19.562 1.00 96.00 99 LEU A O 1
ATOM 766 N N . GLU A 1 100 ? 9.145 -3.712 -18.438 1.00 93.81 100 GLU A N 1
ATOM 767 C CA . GLU A 1 100 ? 7.808 -4.093 -18.887 1.00 93.81 100 GLU A CA 1
ATOM 768 C C . GLU A 1 100 ? 6.801 -4.036 -17.736 1.00 93.81 100 GLU A C 1
ATOM 770 O O . GLU A 1 100 ? 7.134 -4.262 -16.568 1.00 93.81 100 GLU A O 1
ATOM 775 N N . LYS A 1 101 ? 5.538 -3.760 -18.079 1.00 96.44 101 LYS A N 1
ATOM 776 C CA . LYS A 1 101 ? 4.436 -3.744 -17.119 1.00 96.44 101 LYS A CA 1
ATOM 777 C C . LYS A 1 101 ? 4.201 -5.137 -16.533 1.00 96.44 101 LYS A C 1
ATOM 779 O O . LYS A 1 101 ? 4.016 -6.107 -17.265 1.00 96.44 101 LYS A O 1
ATOM 784 N N . ARG A 1 102 ? 4.107 -5.206 -15.208 1.00 95.94 102 ARG A N 1
ATOM 785 C CA . ARG A 1 102 ? 3.685 -6.385 -14.452 1.00 95.94 102 ARG A CA 1
ATOM 786 C C . ARG A 1 102 ? 2.172 -6.429 -14.303 1.00 95.94 102 ARG A C 1
ATOM 788 O O . ARG A 1 102 ? 1.512 -5.404 -14.130 1.00 95.94 102 ARG A O 1
ATOM 795 N N . GLU A 1 103 ? 1.631 -7.641 -14.337 1.00 96.19 103 GLU A N 1
ATOM 796 C CA . GLU A 1 103 ? 0.212 -7.890 -14.106 1.00 96.19 103 GLU A CA 1
ATOM 797 C C . GLU A 1 103 ? -0.016 -8.317 -12.652 1.00 96.19 103 GLU A C 1
ATOM 799 O O . GLU A 1 103 ? 0.629 -9.239 -12.146 1.00 96.19 103 GLU A O 1
ATOM 804 N N . LEU A 1 104 ? -0.929 -7.624 -11.973 1.00 94.44 104 LEU A N 1
ATOM 805 C CA . LEU A 1 104 ? -1.284 -7.891 -10.584 1.00 94.44 104 LEU A CA 1
ATOM 806 C C . LEU A 1 104 ? -2.454 -8.866 -10.490 1.00 94.44 104 LEU A C 1
ATOM 808 O O . LEU A 1 104 ? -3.477 -8.700 -11.155 1.00 94.44 104 LEU A O 1
ATOM 812 N N . ASP A 1 105 ? -2.350 -9.821 -9.571 1.00 94.25 105 ASP A N 1
ATOM 813 C CA . ASP A 1 105 ? -3.486 -10.615 -9.117 1.00 94.25 105 ASP A CA 1
ATOM 814 C C . ASP A 1 105 ? -4.250 -9.825 -8.045 1.00 94.25 105 ASP A C 1
ATOM 816 O O . ASP A 1 105 ? -4.035 -9.977 -6.837 1.00 94.25 105 ASP A O 1
ATOM 820 N N . MET A 1 106 ? -5.162 -8.959 -8.494 1.00 91.38 106 MET A N 1
ATOM 821 C CA . MET A 1 106 ? -5.949 -8.109 -7.595 1.00 91.38 106 MET A CA 1
ATOM 822 C C . MET A 1 106 ? -6.820 -8.907 -6.613 1.00 91.38 106 MET A C 1
ATOM 824 O O . MET A 1 106 ? -7.160 -8.386 -5.553 1.00 91.38 106 MET A O 1
ATOM 828 N N . GLY A 1 107 ? -7.132 -10.176 -6.902 1.00 92.44 107 GLY A N 1
ATOM 829 C CA . GLY A 1 107 ? -7.823 -11.058 -5.960 1.00 92.44 107 GLY A CA 1
ATOM 830 C C . GLY A 1 107 ? -6.936 -11.442 -4.772 1.00 92.44 107 GLY A C 1
ATOM 831 O O . GLY A 1 107 ? -7.378 -11.404 -3.620 1.00 92.44 107 GLY A O 1
ATOM 832 N N . LYS A 1 108 ? -5.656 -11.750 -5.015 1.00 92.44 108 LYS A N 1
ATOM 833 C CA . LYS A 1 108 ? -4.679 -11.982 -3.935 1.00 92.44 108 LYS A CA 1
ATOM 834 C C . LYS A 1 108 ? -4.369 -10.707 -3.156 1.00 92.44 108 LYS A C 1
ATOM 836 O O . LYS A 1 108 ? -4.310 -10.758 -1.924 1.00 92.44 108 LYS A O 1
ATOM 841 N N . VAL A 1 109 ? -4.238 -9.576 -3.855 1.00 92.25 109 VAL A N 1
ATOM 842 C CA . VAL A 1 109 ? -4.093 -8.251 -3.233 1.00 92.25 109 VAL A CA 1
ATOM 843 C C . VAL A 1 109 ? -5.267 -8.012 -2.274 1.00 92.25 109 VAL A C 1
ATOM 845 O O . VAL A 1 109 ? -5.049 -7.844 -1.069 1.00 92.25 109 VAL A O 1
ATOM 848 N N . ALA A 1 110 ? -6.508 -8.131 -2.760 1.00 91.31 110 ALA A N 1
ATOM 849 C CA . ALA A 1 110 ? -7.727 -8.003 -1.960 1.00 91.31 110 ALA A CA 1
ATOM 850 C C . ALA A 1 110 ? -7.731 -8.938 -0.741 1.00 91.31 110 ALA A C 1
ATOM 852 O O . ALA A 1 110 ? -7.965 -8.502 0.389 1.00 91.31 110 ALA A O 1
ATOM 853 N N . ALA A 1 111 ? -7.400 -10.220 -0.927 1.00 90.69 111 ALA A N 1
ATOM 854 C CA . ALA A 1 111 ? -7.375 -11.207 0.152 1.00 90.69 111 ALA A CA 1
ATOM 855 C C . ALA A 1 111 ? -6.379 -10.845 1.269 1.00 90.69 111 ALA A C 1
ATOM 857 O O . ALA A 1 111 ? -6.677 -11.007 2.461 1.00 90.69 111 ALA A O 1
ATOM 858 N N . ARG A 1 112 ? -5.199 -10.327 0.909 1.00 89.88 112 ARG A N 1
ATOM 859 C CA . ARG A 1 112 ? -4.204 -9.854 1.877 1.00 89.88 112 ARG A CA 1
ATOM 860 C C . ARG A 1 112 ? -4.686 -8.608 2.615 1.00 89.88 112 ARG A C 1
ATOM 862 O O . ARG A 1 112 ? -4.519 -8.535 3.837 1.00 89.88 112 ARG A O 1
ATOM 869 N N . PHE A 1 113 ? -5.284 -7.643 1.917 1.00 88.94 113 PHE A N 1
ATOM 870 C CA . PHE A 1 113 ? -5.874 -6.461 2.554 1.00 88.94 113 PHE A CA 1
ATOM 871 C C . PHE A 1 113 ? -6.996 -6.833 3.513 1.00 88.94 113 PHE A C 1
ATOM 873 O O . PHE A 1 113 ? -6.942 -6.445 4.678 1.00 88.94 113 PHE A O 1
ATOM 880 N N . LYS A 1 114 ? -7.924 -7.695 3.088 1.00 89.88 114 LYS A N 1
ATOM 881 C CA . LYS A 1 114 ? -8.998 -8.230 3.932 1.00 89.88 114 LYS A CA 1
ATOM 882 C C . LYS A 1 114 ? -8.444 -8.866 5.211 1.00 89.88 114 LYS A C 1
ATOM 884 O O . LYS A 1 114 ? -8.948 -8.617 6.305 1.00 89.88 114 LYS A O 1
ATOM 889 N N . ARG A 1 115 ? -7.354 -9.641 5.110 1.00 90.62 115 ARG A N 1
ATOM 890 C CA . ARG A 1 115 ? -6.673 -10.224 6.281 1.00 90.62 115 ARG A CA 1
ATOM 891 C C . ARG A 1 115 ? -6.083 -9.150 7.202 1.00 90.62 115 ARG A C 1
ATOM 893 O O . ARG A 1 115 ? -6.266 -9.245 8.415 1.00 90.62 115 ARG A O 1
ATOM 900 N N . ARG A 1 116 ? -5.396 -8.140 6.654 1.00 89.38 116 ARG A N 1
ATOM 901 C CA . ARG A 1 116 ? -4.833 -7.015 7.429 1.00 89.38 116 ARG A CA 1
ATOM 902 C C . ARG A 1 116 ? -5.923 -6.220 8.147 1.00 89.38 116 ARG A C 1
ATOM 904 O O . ARG A 1 116 ? -5.791 -5.971 9.344 1.00 89.38 116 ARG A O 1
ATOM 911 N N . LEU A 1 117 ? -7.007 -5.888 7.449 1.00 90.75 117 LEU A N 1
ATOM 912 C CA . LEU A 1 117 ? -8.136 -5.147 8.004 1.00 90.75 117 LEU A CA 1
ATOM 913 C C . LEU A 1 117 ? -8.822 -5.929 9.128 1.00 90.75 117 LEU A C 1
ATOM 915 O O . LEU A 1 117 ? -9.070 -5.382 10.202 1.00 90.75 117 LEU A O 1
ATOM 919 N N . LYS A 1 118 ? -9.030 -7.237 8.934 1.00 91.94 118 LYS A N 1
ATOM 920 C CA . LYS A 1 118 ? -9.566 -8.121 9.974 1.00 91.94 118 LYS A CA 1
ATOM 921 C C . LYS A 1 118 ? -8.687 -8.133 11.226 1.00 91.94 118 LYS A C 1
ATOM 923 O O . LYS A 1 118 ? -9.209 -8.002 12.325 1.00 91.94 118 LYS A O 1
ATOM 928 N N . MET A 1 119 ? -7.363 -8.237 11.075 1.00 92.69 119 MET A N 1
ATOM 929 C CA . MET A 1 119 ? -6.440 -8.194 12.219 1.00 92.69 119 MET A CA 1
ATOM 930 C C . MET A 1 119 ? -6.514 -6.864 12.978 1.00 92.69 119 MET A C 1
ATOM 932 O O . MET A 1 119 ? -6.533 -6.878 14.206 1.00 92.69 119 MET A O 1
ATOM 936 N N . ARG A 1 120 ? -6.597 -5.726 12.273 1.00 93.19 120 ARG A N 1
ATOM 937 C CA . ARG A 1 120 ? -6.761 -4.403 12.904 1.00 93.19 120 ARG A CA 1
ATOM 938 C C . ARG A 1 120 ? -8.099 -4.274 13.633 1.00 93.19 120 ARG A C 1
ATOM 940 O O . ARG A 1 120 ? -8.123 -3.799 14.762 1.00 93.19 120 ARG A O 1
ATOM 947 N N . THR A 1 121 ? -9.175 -4.767 13.022 1.00 94.69 121 THR A N 1
ATOM 948 C CA . THR A 1 121 ? -10.518 -4.791 13.622 1.00 94.69 121 THR A CA 1
ATOM 949 C C . THR A 1 121 ? -10.519 -5.609 14.914 1.00 94.69 121 THR A C 1
ATOM 951 O O . THR A 1 121 ? -10.924 -5.108 15.956 1.00 94.69 121 THR A O 1
ATOM 954 N N . THR A 1 122 ? -9.975 -6.831 14.884 1.00 94.62 122 THR A N 1
ATOM 955 C CA . THR A 1 122 ? -9.846 -7.684 16.078 1.00 94.62 122 THR A CA 1
ATOM 956 C C . THR A 1 122 ? -8.934 -7.067 17.140 1.00 94.62 122 THR A C 1
ATOM 958 O O . THR A 1 122 ? -9.182 -7.221 18.332 1.00 94.62 122 THR A O 1
ATOM 961 N N . HIS A 1 123 ? -7.872 -6.361 16.744 1.00 94.88 123 HIS A N 1
ATOM 962 C CA . HIS A 1 123 ? -7.012 -5.667 17.699 1.00 94.88 123 HIS A CA 1
ATOM 963 C C . HIS A 1 123 ? -7.769 -4.558 18.439 1.00 94.88 123 HIS A C 1
ATOM 965 O O . HIS A 1 123 ? -7.729 -4.529 19.666 1.00 94.88 123 HIS A O 1
ATOM 971 N N . LEU A 1 124 ? -8.502 -3.707 17.714 1.00 95.94 124 LEU A N 1
ATOM 972 C CA . LEU A 1 124 ? -9.324 -2.655 18.313 1.00 95.94 124 LEU A CA 1
ATOM 973 C C . LEU A 1 124 ? -10.433 -3.241 19.197 1.00 95.94 124 LEU A C 1
ATOM 975 O O . LEU A 1 124 ? -10.650 -2.772 20.309 1.00 95.94 124 LEU A O 1
ATOM 979 N N . GLU A 1 125 ? -11.080 -4.316 18.748 1.00 95.62 125 GLU A N 1
ATOM 980 C CA . GLU A 1 125 ? -12.054 -5.060 19.546 1.00 95.62 125 GLU A CA 1
ATOM 981 C C . GLU A 1 125 ? -11.469 -5.542 20.884 1.00 95.62 125 GLU A C 1
ATOM 983 O O . GLU A 1 125 ? -12.111 -5.406 21.927 1.00 95.62 125 GLU A O 1
ATOM 988 N N . ASN A 1 126 ? -10.248 -6.083 20.875 1.00 95.25 126 ASN A N 1
ATOM 989 C CA . ASN A 1 126 ? -9.574 -6.513 22.098 1.00 95.25 126 ASN A CA 1
ATOM 990 C C . ASN A 1 126 ? -9.248 -5.332 23.015 1.00 95.25 126 ASN A C 1
ATOM 992 O O . ASN A 1 126 ? -9.469 -5.439 24.216 1.00 95.25 126 ASN A O 1
ATOM 996 N N . MET A 1 127 ? -8.803 -4.198 22.465 1.00 94.44 127 MET A N 1
ATOM 997 C CA . MET A 1 127 ? -8.579 -2.985 23.260 1.00 94.44 127 MET A CA 1
ATOM 998 C C . MET A 1 127 ? -9.866 -2.530 23.959 1.00 94.44 127 MET A C 1
ATOM 1000 O O . MET A 1 127 ? -9.846 -2.275 25.157 1.00 94.44 127 MET A O 1
ATOM 1004 N N . ILE A 1 128 ? -10.996 -2.518 23.242 1.00 94.50 128 ILE A N 1
ATOM 1005 C CA . ILE A 1 128 ? -12.320 -2.192 23.801 1.00 94.50 128 ILE A CA 1
ATOM 1006 C C . ILE A 1 128 ? -12.719 -3.194 24.903 1.00 94.50 128 ILE A C 1
ATOM 1008 O O . ILE A 1 128 ? -13.272 -2.800 25.925 1.00 94.50 128 ILE A O 1
ATOM 1012 N N . ASN A 1 129 ? -12.437 -4.491 24.727 1.00 92.94 129 ASN A N 1
ATOM 1013 C CA . ASN A 1 129 ? -12.730 -5.529 25.728 1.00 92.94 129 ASN A CA 1
ATOM 1014 C C . ASN A 1 129 ? -11.903 -5.399 27.019 1.00 92.94 129 ASN A C 1
ATOM 1016 O O . ASN A 1 129 ? -12.331 -5.876 28.069 1.00 92.94 129 ASN A O 1
ATOM 1020 N N . GLU A 1 130 ? -10.705 -4.822 26.941 1.00 92.75 130 GLU A N 1
ATOM 1021 C CA . GLU A 1 130 ? -9.772 -4.704 28.067 1.00 92.75 130 GLU A CA 1
ATOM 1022 C C . GLU A 1 130 ? -10.008 -3.447 28.921 1.00 92.75 130 GLU A C 1
ATOM 1024 O O . GLU A 1 130 ? -9.393 -3.297 29.981 1.00 92.75 130 GLU A O 1
ATOM 1029 N N . VAL A 1 131 ? -10.916 -2.562 28.497 1.00 91.44 131 VAL A N 1
ATOM 1030 C CA . VAL A 1 131 ? -11.227 -1.320 29.209 1.00 91.44 131 VAL A CA 1
ATOM 1031 C C . VAL A 1 131 ? -11.867 -1.605 30.562 1.00 91.44 131 VAL A C 1
ATOM 1033 O O . VAL A 1 131 ? -12.879 -2.296 30.673 1.00 91.44 131 VAL A O 1
ATOM 1036 N N . GLN A 1 132 ? -11.287 -1.027 31.614 1.00 85.62 132 GLN A N 1
ATOM 1037 C CA . GLN A 1 132 ? -11.905 -1.000 32.935 1.00 85.62 132 GLN A CA 1
ATOM 1038 C C . GLN A 1 132 ? -12.895 0.162 33.013 1.00 85.62 132 GLN A C 1
ATOM 1040 O O . GLN A 1 132 ? -12.560 1.283 32.650 1.00 85.62 132 GLN A O 1
ATOM 1045 N N . THR A 1 133 ? -14.100 -0.106 33.513 1.00 84.25 133 THR A N 1
ATOM 1046 C CA . THR A 1 133 ? -15.147 0.905 33.706 1.00 84.25 133 THR A CA 1
ATOM 1047 C C . THR A 1 133 ? -15.141 1.436 35.149 1.00 84.25 133 THR A C 1
ATOM 1049 O O . THR A 1 133 ? -15.127 0.613 36.077 1.00 84.25 133 THR A O 1
ATOM 1052 N N . PRO A 1 134 ? -15.210 2.761 35.380 1.00 84.94 134 PRO A N 1
ATOM 1053 C CA . PRO A 1 134 ? -15.319 3.823 34.374 1.00 84.94 134 PRO A CA 1
ATOM 1054 C C . PRO A 1 134 ? -13.988 4.058 33.645 1.00 84.94 134 PRO A C 1
ATOM 1056 O O . PRO A 1 134 ? -12.924 4.000 34.262 1.00 84.94 134 PRO A O 1
ATOM 1059 N N . ALA A 1 135 ? -14.063 4.303 32.337 1.00 88.81 135 ALA A N 1
ATOM 1060 C CA . ALA A 1 135 ? -12.891 4.532 31.500 1.00 88.81 135 ALA A CA 1
ATOM 1061 C C . ALA A 1 135 ? -12.425 5.993 31.587 1.00 88.81 135 ALA A C 1
ATOM 1063 O O . ALA A 1 135 ? -13.240 6.909 31.697 1.00 88.81 135 ALA A O 1
ATOM 1064 N N . GLU A 1 136 ? -11.112 6.218 31.509 1.00 90.75 136 GLU A N 1
ATOM 1065 C CA . GLU A 1 136 ? -10.561 7.575 31.420 1.00 90.75 136 GLU A CA 1
ATOM 1066 C C . GLU A 1 136 ? -10.937 8.208 30.063 1.00 90.75 136 GLU A C 1
ATOM 1068 O O . GLU A 1 136 ? -10.803 7.534 29.032 1.00 90.75 136 GLU A O 1
ATOM 1073 N N . PRO A 1 137 ? -11.373 9.483 30.020 1.00 91.00 137 PRO A N 1
ATOM 1074 C CA . PRO A 1 137 ? -11.780 10.147 28.780 1.00 91.00 137 PRO A CA 1
ATOM 1075 C C . PRO A 1 137 ? -10.720 10.094 27.675 1.00 91.00 137 PRO A C 1
ATOM 1077 O O . PRO A 1 137 ? -11.053 9.826 26.524 1.00 91.00 137 PRO A O 1
ATOM 1080 N N . GLU A 1 138 ? -9.440 10.261 28.018 1.00 92.25 138 GLU A N 1
ATOM 1081 C CA . GLU A 1 138 ? -8.340 10.220 27.048 1.00 92.25 138 GLU A CA 1
ATOM 1082 C C . GLU A 1 138 ? -8.201 8.844 26.380 1.00 92.25 138 GLU A C 1
ATOM 1084 O O . GLU A 1 138 ? -7.784 8.745 25.227 1.00 92.25 138 GLU A O 1
ATOM 1089 N N . TYR A 1 139 ? -8.553 7.768 27.092 1.00 91.81 139 TYR A N 1
ATOM 1090 C CA . TYR A 1 139 ? -8.523 6.420 26.530 1.00 91.81 139 TYR A CA 1
ATOM 1091 C C . TYR A 1 139 ? -9.668 6.208 25.534 1.00 91.81 139 TYR A C 1
ATOM 1093 O O . TYR A 1 139 ? -9.479 5.584 24.492 1.00 91.81 139 TYR A O 1
ATOM 1101 N N . ILE A 1 140 ? -10.850 6.752 25.834 1.00 93.19 140 ILE A N 1
ATOM 1102 C CA . ILE A 1 140 ? -11.993 6.723 24.917 1.00 93.19 140 ILE A CA 1
ATOM 1103 C C . ILE A 1 140 ? -11.660 7.500 23.638 1.00 93.19 140 ILE A C 1
ATOM 1105 O O . ILE A 1 140 ? -11.878 6.976 22.547 1.00 93.19 140 ILE A O 1
ATOM 1109 N N . GLU A 1 141 ? -11.082 8.699 23.756 1.00 94.00 141 GLU A N 1
ATOM 1110 C CA . GLU A 1 141 ? -10.668 9.504 22.598 1.00 94.00 141 GLU A CA 1
ATOM 1111 C C . GLU A 1 141 ? -9.664 8.747 21.703 1.00 94.00 141 GLU A C 1
ATOM 1113 O O . GLU A 1 141 ? -9.796 8.751 20.478 1.00 94.00 141 GLU A O 1
ATOM 1118 N N . ASP A 1 142 ? -8.691 8.033 22.287 1.00 94.75 142 ASP A N 1
ATOM 1119 C CA . ASP A 1 142 ? -7.743 7.197 21.528 1.00 94.75 142 ASP A CA 1
ATOM 1120 C C . ASP A 1 142 ? -8.443 6.039 20.788 1.00 94.75 142 ASP A C 1
ATOM 1122 O O . ASP A 1 142 ? -8.120 5.755 19.629 1.00 94.75 142 ASP A O 1
ATOM 1126 N N . LEU A 1 143 ? -9.438 5.392 21.409 1.00 95.44 143 LEU A N 1
ATOM 1127 C CA . LEU A 1 143 ? -10.250 4.366 20.744 1.00 95.44 143 LEU A CA 1
ATOM 1128 C C . LEU A 1 143 ? -11.061 4.939 19.578 1.00 95.44 143 LEU A C 1
ATOM 1130 O O . LEU A 1 143 ? -11.128 4.308 18.522 1.00 95.44 143 LEU A O 1
ATOM 1134 N N . GLU A 1 144 ? -11.652 6.125 19.740 1.00 95.38 144 GLU A N 1
ATOM 1135 C CA . GLU A 1 144 ? -12.392 6.806 18.673 1.00 95.38 144 GLU A CA 1
ATOM 1136 C C . GLU A 1 144 ? -11.489 7.164 17.497 1.00 95.38 144 GLU A C 1
ATOM 1138 O O . GLU A 1 144 ? -11.850 6.915 16.347 1.00 95.38 144 GLU A O 1
ATOM 1143 N N . HIS A 1 145 ? -10.292 7.688 17.768 1.00 95.12 145 HIS A N 1
ATOM 1144 C CA . HIS A 1 145 ? -9.313 7.974 16.724 1.00 95.12 145 HIS A CA 1
ATOM 1145 C C . HIS A 1 145 ? -8.930 6.710 15.949 1.00 95.12 145 HIS A C 1
ATOM 1147 O O . HIS A 1 145 ? -9.009 6.698 14.721 1.00 95.12 145 HIS A O 1
ATOM 1153 N N . LYS A 1 146 ? -8.615 5.612 16.647 1.00 94.69 146 LYS A N 1
ATOM 1154 C CA . LYS A 1 146 ? -8.303 4.324 16.001 1.00 94.69 146 LYS A CA 1
ATOM 1155 C C . LYS A 1 146 ? -9.480 3.760 15.212 1.00 94.69 146 LYS A C 1
ATOM 1157 O O . LYS A 1 146 ? -9.273 3.157 14.160 1.00 94.69 146 LYS A O 1
ATOM 1162 N N . TYR A 1 147 ? -10.699 3.925 15.720 1.00 96.19 147 TYR A N 1
ATOM 1163 C CA . TYR A 1 147 ? -11.913 3.522 15.022 1.00 96.19 147 TYR A CA 1
ATOM 1164 C C . TYR A 1 147 ? -12.105 4.325 13.730 1.00 96.19 147 TYR A C 1
ATOM 1166 O O . TYR A 1 147 ? -12.327 3.733 12.677 1.00 96.19 147 TYR A O 1
ATOM 1174 N N . MET A 1 148 ? -11.957 5.649 13.780 1.00 94.69 148 MET A N 1
ATOM 1175 C CA . MET A 1 148 ? -12.072 6.505 12.597 1.00 94.69 148 MET A CA 1
ATOM 1176 C C . MET A 1 148 ? -11.002 6.185 11.552 1.00 94.69 148 MET A C 1
ATOM 1178 O O . MET A 1 148 ? -11.326 6.075 10.371 1.00 94.69 148 MET A O 1
ATOM 1182 N N . ASP A 1 149 ? -9.758 5.948 11.974 1.00 91.75 149 ASP A N 1
ATOM 1183 C CA . ASP A 1 149 ? -8.689 5.503 11.076 1.00 91.75 149 ASP A CA 1
ATOM 1184 C C . ASP A 1 149 ? -9.037 4.163 10.408 1.00 91.75 149 ASP A C 1
ATOM 1186 O O . ASP A 1 149 ? -8.833 3.988 9.208 1.00 91.75 149 ASP A O 1
ATOM 1190 N N . LEU A 1 150 ? -9.602 3.214 11.164 1.00 93.50 150 LEU A N 1
ATOM 1191 C CA . LEU A 1 150 ? -10.041 1.919 10.640 1.00 93.50 150 LEU A CA 1
ATOM 1192 C C . LEU A 1 150 ? -11.173 2.060 9.610 1.00 93.50 150 LEU A C 1
ATOM 1194 O O . LEU A 1 150 ? -11.168 1.350 8.605 1.00 93.50 150 LEU A O 1
ATOM 1198 N N . VAL A 1 151 ? -12.123 2.965 9.854 1.00 93.62 151 VAL A N 1
ATOM 1199 C CA . VAL A 1 151 ? -13.246 3.248 8.950 1.00 93.62 151 VAL A CA 1
ATOM 1200 C C . VAL A 1 151 ? -12.774 3.921 7.663 1.00 93.62 151 VAL A C 1
ATOM 1202 O O . VAL A 1 151 ? -13.219 3.520 6.591 1.00 93.62 151 VAL A O 1
ATOM 1205 N N . ASN A 1 152 ? -11.866 4.897 7.748 1.00 90.56 152 ASN A N 1
ATOM 1206 C CA . ASN A 1 152 ? -11.299 5.552 6.564 1.00 90.56 152 ASN A CA 1
ATOM 1207 C C . ASN A 1 152 ? -10.625 4.516 5.660 1.00 90.56 152 ASN A C 1
ATOM 1209 O O . ASN A 1 152 ? -11.026 4.345 4.516 1.00 90.56 152 ASN A O 1
ATOM 1213 N N . ILE A 1 153 ? -9.738 3.707 6.247 1.00 89.06 153 ILE A N 1
ATOM 1214 C CA . ILE A 1 153 ? -9.088 2.584 5.569 1.00 89.06 153 ILE A CA 1
ATOM 1215 C C . ILE A 1 153 ? -10.128 1.670 4.912 1.00 89.06 153 ILE A C 1
ATOM 1217 O O . ILE A 1 153 ? -9.998 1.337 3.740 1.00 89.06 153 ILE A O 1
ATOM 1221 N N . TYR A 1 154 ? -11.169 1.253 5.638 1.00 91.50 154 TYR A N 1
ATOM 1222 C CA . TYR A 1 154 ? -12.218 0.406 5.066 1.00 91.50 154 TYR A CA 1
ATOM 1223 C C . TYR A 1 154 ? -12.825 1.008 3.789 1.00 91.50 154 TYR A C 1
ATOM 1225 O O . TYR A 1 154 ? -12.925 0.295 2.792 1.00 91.50 154 TYR A O 1
ATOM 1233 N N . TYR A 1 155 ? -13.177 2.295 3.797 1.00 89.88 155 TYR A N 1
ATOM 1234 C CA . TYR A 1 155 ? -13.765 2.955 2.630 1.00 89.88 155 TYR A CA 1
ATOM 1235 C C . TYR A 1 155 ? -12.785 3.099 1.464 1.00 89.88 155 TYR A C 1
ATOM 1237 O O . TYR A 1 155 ? -13.162 2.826 0.321 1.00 89.88 155 TYR A O 1
ATOM 1245 N N . ASP A 1 156 ? -11.535 3.468 1.744 1.00 88.00 156 ASP A N 1
ATOM 1246 C CA . ASP A 1 156 ? -10.495 3.593 0.720 1.00 88.00 156 ASP A CA 1
ATOM 1247 C C . ASP A 1 156 ? -10.296 2.239 0.014 1.00 88.00 156 ASP A C 1
ATOM 1249 O O . ASP A 1 156 ? -10.275 2.149 -1.214 1.00 88.00 156 ASP A O 1
ATOM 1253 N N . PHE A 1 157 ? -10.255 1.143 0.782 1.00 85.19 157 PHE A N 1
ATOM 1254 C CA . PHE A 1 157 ? -10.064 -0.201 0.237 1.00 85.19 157 PHE A CA 1
ATOM 1255 C C . PHE A 1 157 ? -11.303 -0.775 -0.462 1.00 85.19 157 PHE A C 1
ATOM 1257 O O . PHE A 1 157 ? -11.138 -1.385 -1.517 1.00 85.19 157 PHE A O 1
ATOM 1264 N N . ASP A 1 158 ? -12.516 -0.596 0.072 1.00 87.31 158 ASP A N 1
ATOM 1265 C CA . ASP A 1 158 ? -13.748 -1.162 -0.513 1.00 87.31 158 ASP A CA 1
ATOM 1266 C C . ASP A 1 158 ? -14.007 -0.650 -1.940 1.00 87.31 158 ASP A C 1
ATOM 1268 O O . ASP A 1 158 ? -14.554 -1.362 -2.781 1.00 87.31 158 ASP A O 1
ATOM 1272 N N . THR A 1 159 ? -13.546 0.566 -2.247 1.00 85.56 159 THR A N 1
ATOM 1273 C CA . THR A 1 159 ? -13.633 1.134 -3.601 1.00 85.56 159 THR A CA 1
ATOM 1274 C C . THR A 1 159 ? -12.495 0.711 -4.533 1.00 85.56 159 THR A C 1
ATOM 1276 O O . THR A 1 159 ? -12.662 0.755 -5.754 1.00 85.56 159 THR A O 1
ATOM 1279 N N . TRP A 1 160 ? -11.348 0.302 -3.984 1.00 88.56 160 TRP A N 1
ATOM 1280 C CA . TRP A 1 160 ? -10.115 0.070 -4.739 1.00 88.56 160 TRP A CA 1
ATOM 1281 C C . TRP A 1 160 ? -9.867 -1.404 -5.095 1.00 88.56 160 TRP A C 1
ATOM 1283 O O . TRP A 1 160 ? -9.359 -1.688 -6.183 1.00 88.56 160 TRP A O 1
ATOM 1293 N N . VAL A 1 161 ? -10.229 -2.360 -4.230 1.00 86.25 161 VAL A N 1
ATOM 1294 C CA . VAL A 1 161 ? -10.032 -3.798 -4.506 1.00 86.25 161 VAL A CA 1
ATOM 1295 C C . VAL A 1 161 ? -11.298 -4.485 -5.030 1.00 86.25 161 VAL A C 1
ATOM 1297 O O . VAL A 1 161 ? -12.408 -4.078 -4.694 1.00 86.25 161 VAL A O 1
ATOM 1300 N N . PRO A 1 162 ? -11.169 -5.555 -5.842 1.00 81.00 162 PRO A N 1
ATOM 1301 C CA . PRO A 1 162 ? -12.315 -6.384 -6.197 1.00 81.00 162 PRO A CA 1
ATOM 1302 C C . PRO A 1 162 ? -12.870 -7.118 -4.967 1.00 81.00 162 PRO A C 1
ATOM 1304 O O . PRO A 1 162 ? -12.122 -7.472 -4.058 1.00 81.00 162 PRO A O 1
ATOM 1307 N N . ASP A 1 163 ? -14.171 -7.416 -5.019 1.00 77.69 163 ASP A N 1
ATOM 1308 C CA . ASP A 1 163 ? -14.977 -8.070 -3.980 1.00 77.69 163 ASP A CA 1
ATOM 1309 C C . ASP A 1 163 ? -15.202 -7.233 -2.708 1.00 77.69 163 ASP A C 1
ATOM 1311 O O . ASP A 1 163 ? -14.304 -7.002 -1.901 1.00 77.69 163 ASP A O 1
ATOM 1315 N N . ALA A 1 164 ? -16.465 -6.845 -2.499 1.00 64.38 164 ALA A N 1
ATOM 1316 C CA . ALA A 1 164 ? -16.886 -5.979 -1.402 1.00 64.38 164 ALA A CA 1
ATOM 1317 C C . ALA A 1 164 ? -16.530 -6.555 -0.019 1.00 64.38 164 ALA A C 1
ATOM 1319 O O . ALA A 1 164 ? -16.778 -7.734 0.277 1.00 64.38 164 ALA A O 1
ATOM 1320 N N . LEU A 1 165 ? -16.034 -5.697 0.874 1.00 79.75 165 LEU A N 1
ATOM 1321 C CA . LEU A 1 165 ? -15.580 -6.045 2.228 1.00 79.75 165 LEU A CA 1
ATOM 1322 C C . LEU A 1 165 ? -16.734 -6.229 3.239 1.00 79.75 165 LEU A C 1
ATOM 1324 O O . LEU A 1 165 ? -16.518 -6.181 4.451 1.00 79.75 165 LEU A O 1
ATOM 1328 N N . THR A 1 166 ? -17.936 -6.525 2.739 1.00 76.12 166 THR A N 1
ATOM 1329 C CA . THR A 1 166 ? -19.209 -6.678 3.474 1.00 76.12 166 THR A CA 1
ATOM 1330 C C . THR A 1 166 ? -19.116 -7.491 4.769 1.00 76.12 166 THR A C 1
ATOM 1332 O O . THR A 1 166 ? -19.646 -7.087 5.796 1.00 76.12 166 THR A O 1
ATOM 1335 N N . GLU A 1 167 ? -18.394 -8.617 4.779 1.00 77.44 167 GLU A N 1
ATOM 1336 C CA . GLU A 1 167 ? -18.235 -9.440 5.994 1.00 77.44 167 GLU A CA 1
ATOM 1337 C C . GLU A 1 167 ? -17.492 -8.726 7.142 1.00 77.44 167 GLU A C 1
ATOM 1339 O O . GLU A 1 167 ? -17.621 -9.110 8.305 1.00 77.44 167 GLU A O 1
ATOM 1344 N N . ILE A 1 168 ? -16.642 -7.744 6.832 1.00 84.44 168 ILE A N 1
ATOM 1345 C CA . ILE A 1 168 ? -15.874 -6.983 7.827 1.00 84.44 168 ILE A CA 1
ATOM 1346 C C . ILE A 1 168 ? -16.621 -5.709 8.232 1.00 84.44 168 ILE A C 1
ATOM 1348 O O . ILE A 1 168 ? -16.505 -5.296 9.384 1.00 84.44 168 ILE A O 1
ATOM 1352 N N . GLU A 1 169 ? -17.412 -5.139 7.326 1.00 88.00 169 GLU A N 1
ATOM 1353 C CA . GLU A 1 169 ? -18.210 -3.927 7.532 1.00 88.00 169 GLU A CA 1
ATOM 1354 C C . GLU A 1 169 ? -19.051 -3.985 8.815 1.00 88.00 169 GLU A C 1
ATOM 1356 O O . GLU A 1 169 ? -18.924 -3.125 9.688 1.00 88.00 169 GLU A O 1
ATOM 1361 N N . GLU A 1 170 ? -19.850 -5.047 8.975 1.00 87.94 170 GLU A N 1
ATOM 1362 C CA . GLU A 1 170 ? -20.706 -5.233 10.154 1.00 87.94 170 GLU A CA 1
ATOM 1363 C C . GLU A 1 170 ? -19.890 -5.246 11.454 1.00 87.94 170 GLU A C 1
ATOM 1365 O O . GLU A 1 170 ? -20.275 -4.628 12.449 1.00 87.94 170 GLU A O 1
ATOM 1370 N N . ASN A 1 171 ? -18.728 -5.909 11.436 1.00 89.25 171 ASN A N 1
ATOM 1371 C CA . ASN A 1 171 ? -17.851 -5.984 12.600 1.00 89.25 171 ASN A CA 1
ATOM 1372 C C . ASN A 1 171 ? -17.267 -4.612 12.936 1.00 89.25 171 ASN A C 1
ATOM 1374 O O . ASN A 1 171 ? -17.312 -4.227 14.102 1.00 89.25 171 ASN A O 1
ATOM 1378 N N . ILE A 1 172 ? -16.772 -3.863 11.942 1.00 92.69 172 ILE A N 1
ATOM 1379 C CA . ILE A 1 172 ? -16.228 -2.514 12.149 1.00 92.69 172 ILE A CA 1
ATOM 1380 C C . ILE A 1 172 ? -17.301 -1.620 12.768 1.00 92.69 172 ILE A C 1
ATOM 1382 O O . ILE A 1 172 ? -17.077 -1.066 13.843 1.00 92.69 172 ILE A O 1
ATOM 1386 N N . PHE A 1 173 ? -18.487 -1.530 12.164 1.00 92.06 173 PHE A N 1
ATOM 1387 C CA . PHE A 1 173 ? -19.525 -0.619 12.653 1.00 92.06 173 PHE A CA 1
ATOM 1388 C C . PHE A 1 173 ? -20.101 -1.012 14.014 1.00 92.06 173 PHE A C 1
ATOM 1390 O O . PHE A 1 173 ? -20.504 -0.135 14.780 1.00 92.06 173 PHE A O 1
ATOM 1397 N N . SER A 1 174 ? -20.067 -2.298 14.377 1.00 93.81 174 SER A N 1
ATOM 1398 C CA . SER A 1 174 ? -20.429 -2.725 15.732 1.00 93.81 174 SER A CA 1
ATOM 1399 C C . SER A 1 174 ? -19.505 -2.144 16.814 1.00 93.81 174 SER A C 1
ATOM 1401 O O . SER A 1 174 ? -19.957 -1.916 17.936 1.00 93.81 174 SER A O 1
ATOM 1403 N N . LEU A 1 175 ? -18.236 -1.841 16.495 1.00 95.00 175 LEU A N 1
ATOM 1404 C CA . LEU A 1 175 ? -17.284 -1.279 17.462 1.00 95.00 175 LEU A CA 1
ATOM 1405 C C . LEU A 1 175 ? -17.668 0.137 17.897 1.00 95.00 175 LEU A C 1
ATOM 1407 O O . LEU A 1 175 ? -17.451 0.481 19.055 1.00 95.00 175 LEU A O 1
ATOM 1411 N N . SER A 1 176 ? -18.292 0.930 17.019 1.00 94.88 176 SER A N 1
ATOM 1412 C CA . SER A 1 176 ? -18.760 2.278 17.369 1.00 94.88 176 SER A CA 1
ATOM 1413 C C . SER A 1 176 ? -19.764 2.247 18.517 1.00 94.88 176 SER A C 1
ATOM 1415 O O . SER A 1 176 ? -19.591 2.971 19.492 1.00 94.88 176 SER A O 1
ATOM 1417 N N . ALA A 1 177 ? -20.763 1.361 18.445 1.00 93.62 177 ALA A N 1
ATOM 1418 C CA . ALA A 1 177 ? -21.759 1.221 19.505 1.00 93.62 177 ALA A CA 1
ATOM 1419 C C . ALA A 1 177 ? -21.109 0.851 20.848 1.00 93.62 177 ALA A C 1
ATOM 1421 O O . ALA A 1 177 ? -21.488 1.373 21.889 1.00 93.62 177 ALA A O 1
ATOM 1422 N N . ARG A 1 178 ? -20.081 0.000 20.815 1.00 94.56 178 ARG A N 1
ATOM 1423 C CA . ARG A 1 178 ? -19.360 -0.436 22.015 1.00 94.56 178 ARG A CA 1
ATOM 1424 C C . ARG A 1 178 ? -18.491 0.662 22.627 1.00 94.56 178 ARG A C 1
ATOM 1426 O O . ARG A 1 178 ? -18.361 0.717 23.844 1.00 94.56 178 ARG A O 1
ATOM 1433 N N . ILE A 1 179 ? -17.891 1.523 21.805 1.00 93.62 179 ILE A N 1
ATOM 1434 C CA . ILE A 1 179 ? -17.156 2.699 22.294 1.00 93.62 179 ILE A CA 1
ATOM 1435 C C . ILE A 1 179 ? -18.130 3.691 22.949 1.00 93.62 179 ILE A C 1
ATOM 1437 O O . ILE A 1 179 ? -17.821 4.230 24.008 1.00 93.62 179 ILE A O 1
ATOM 1441 N N . GLU A 1 180 ? -19.323 3.880 22.379 1.00 92.75 180 GLU A N 1
ATOM 1442 C CA . GLU A 1 180 ? -20.365 4.715 22.993 1.00 92.75 180 GLU A CA 1
ATOM 1443 C C . GLU A 1 180 ? -20.866 4.138 24.328 1.00 92.75 180 GLU A C 1
ATOM 1445 O O . GLU A 1 180 ? -21.001 4.878 25.298 1.00 92.75 180 GLU A O 1
ATOM 1450 N N . GLU A 1 181 ? -21.039 2.817 24.444 1.00 92.56 181 GLU A N 1
ATOM 1451 C CA . GLU A 1 181 ? -21.375 2.173 25.726 1.00 92.56 181 GLU A CA 1
ATOM 1452 C C . GLU A 1 181 ? -20.328 2.454 26.820 1.00 92.56 181 GLU A C 1
ATOM 1454 O O . GLU A 1 181 ? -20.689 2.656 27.978 1.00 92.56 181 GLU A O 1
ATOM 1459 N N . LEU A 1 182 ? -19.036 2.515 26.469 1.00 91.81 182 LEU A N 1
ATOM 1460 C CA . LEU A 1 182 ? -17.963 2.851 27.414 1.00 91.81 182 LEU A CA 1
ATOM 1461 C C . LEU A 1 182 ? -17.995 4.315 27.876 1.00 91.81 182 LEU A C 1
ATOM 1463 O O . LEU A 1 182 ? -17.518 4.603 28.971 1.00 91.81 182 LEU A O 1
ATOM 1467 N N . LYS A 1 183 ? -18.546 5.233 27.072 1.00 88.75 183 LYS A N 1
ATOM 1468 C CA . LYS A 1 183 ? -18.725 6.647 27.449 1.00 88.75 183 LYS A CA 1
ATOM 1469 C C . LYS A 1 183 ? -19.846 6.852 28.457 1.00 88.75 183 LYS A C 1
ATOM 1471 O O . LYS A 1 183 ? -19.788 7.786 29.255 1.00 88.75 183 LYS A O 1
ATOM 1476 N N . GLU A 1 184 ? -20.891 6.036 28.366 1.00 87.44 184 GLU A N 1
ATOM 1477 C CA . GLU A 1 184 ? -22.092 6.161 29.195 1.00 87.44 184 GLU A CA 1
ATOM 1478 C C . GLU A 1 184 ? -21.985 5.429 30.548 1.00 87.44 184 GLU A C 1
ATOM 1480 O O . GLU A 1 184 ? -22.791 5.705 31.443 1.00 87.44 184 GLU A O 1
ATOM 1485 N N . ALA A 1 185 ? -21.023 4.506 30.690 1.00 82.25 185 ALA A N 1
ATOM 1486 C CA . ALA A 1 185 ? -20.817 3.637 31.858 1.00 82.25 185 ALA A CA 1
ATOM 1487 C C . ALA A 1 185 ? -20.031 4.293 33.008 1.00 82.25 185 ALA A C 1
ATOM 1489 O O . ALA A 1 185 ? -20.467 4.126 34.175 1.00 82.25 185 ALA A O 1
#

pLDDT: mean 92.58, std 5.64, range [64.38, 98.19]

Foldseek 3Di:
DDDLQQLQQLQAQQQKAFLVSSQQLQQQLQVVVVHDRDDSVRSVVSLVVCVVVQQKDKDDLCFWPPSNPPPDTIIIHGGLPHDHDHRPCNVVSCVVVVRHHIDGNLVVVLVVLLVVLVVLLVVLVVLLVPADPQHDPVSLVVSVVSLVVSVVSLVSSQVPGPDGSVVCVVSSVVVVVSSVVSVVD

InterPro domains:
  IPR055533 Protein of unknown function DUF7109 [PF23421] (5-172)

Sequence (185 aa):
MISIEELSGIIDVLGAATIHEITCTAQEITYARDDEPPTEEDILKMCEKACSRHFLENVTCEEIIGMENTEGAEYFILGPDAFPEYPQELSDALDMLGLEKRELDMGKVAARFKRRLKMRTTHLENMINEVQTPAEPEYIEDLEHKYMDLVNIYYDFDTWVPDALTEIEENIFSLSARIEELKEA

Radius of gyration: 20.16 Å; chains: 1; bounding box: 42×37×58 Å

Organism: NCBI:txid523843